Protein AF-0000000078669718 (afdb_homodimer)

Sequence (348 aa):
MSEVEKALQTFHSLKVKQVMPPLASMPIVTKDSPVVDVLKLLRTRHHVWVVNNRDDMKLEGVIRYINIVDVLLPPELQKARLGNISHLFKSILGGADRAEHVMERNVLTINEDASVLEALTKMKRYKVPLLAIIDENGKLVGEISLRILVNEFMRLMRIGGAQWSQSGSSSQSEMSEVEKALQTFHSLKVKQVMPPLASMPIVTKDSPVVDVLKLLRTRHHVWVVNNRDDMKLEGVIRYINIVDVLLPPELQKARLGNISHLFKSILGGADRAEHVMERNVLTINEDASVLEALTKMKRYKVPLLAIIDENGKLVGEISLRILVNEFMRLMRIGGAQWSQSGSSSQSE

InterPro domains:
  IPR000644 CBS domain [PF00571] (25-72)
  IPR000644 CBS domain [PF00571] (100-152)
  IPR000644 CBS domain [PS51371] (103-159)
  IPR000644 CBS domain [SM00116] (25-73)
  IPR000644 CBS domain [SM00116] (106-154)
  IPR046342 CBS domain superfamily [G3DSA:3.10.580.10] (3-152)
  IPR046342 CBS domain superfamily [SSF54631] (8-154)
  IPR051257 Diverse Function CBS-Domain-Containing Protein [PTHR43080] (6-153)

Secondary structure (DSSP, 8-state):
--HHHHHHHHHHH-BGGGTSPPGGGS-EEETTSBHHHHHHHHTT-SEEEEES-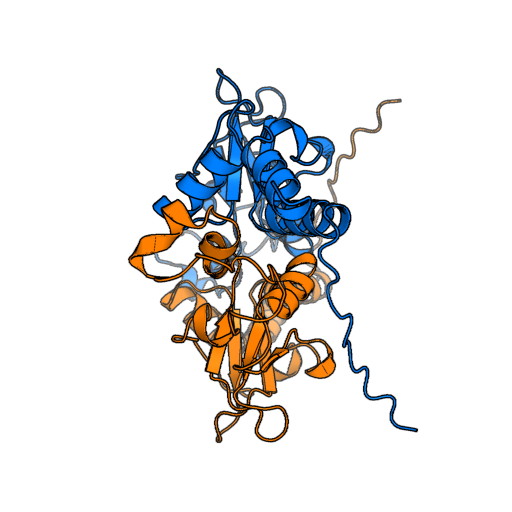TTT-BEEEEEEGGGGHHHHS-GGGGTTTSS---TTS-STTTT--BGGGT-B----EEETT-BHHHHHHHHHHHT-SEEEEE-TTSBEEEEEEHHHHHHHHHHHHHHTT-------------/--HHHHHHHHHHH-BGGGTSPPGGGS-EEETTSBHHHHHHHHTT-SEEEEES-TTT-BEEEEEEGGGGHHHHS-GGGGTTTS---TTTS-STTSS--BHHHH-B----EEETT-BHHHHHHHHHHHT-SEEEEE-TTSBEEEEEEHHHHHHHHHHHHHHTT-------------

Structure (mmCIF, N/CA/C/O backbone):
data_AF-0000000078669718-model_v1
#
loop_
_entity.id
_entity.type
_entity.pdbx_description
1 polymer 'CBS domain-containing protein'
#
loop_
_atom_site.group_PDB
_atom_site.id
_atom_site.type_symbol
_atom_site.label_atom_id
_atom_site.label_alt_id
_atom_site.label_comp_id
_atom_site.label_asym_id
_atom_site.label_entity_id
_atom_site.label_seq_id
_atom_site.pdbx_PDB_ins_code
_atom_site.Cartn_x
_atom_site.Cartn_y
_atom_site.Cartn_z
_atom_site.occupancy
_atom_site.B_iso_or_equiv
_atom_site.auth_seq_id
_atom_site.auth_comp_id
_atom_site.auth_asym_id
_atom_site.auth_atom_id
_atom_site.pdbx_PDB_model_num
ATOM 1 N N . MET A 1 1 ? -7.402 32.75 14.578 1 66.5 1 MET A N 1
ATOM 2 C CA . MET A 1 1 ? -7.055 31.484 13.953 1 66.5 1 MET A CA 1
ATOM 3 C C . MET A 1 1 ? -6.582 31.688 12.516 1 66.5 1 MET A C 1
ATOM 5 O O . MET A 1 1 ? -7.242 32.375 11.742 1 66.5 1 MET A O 1
ATOM 9 N N . SER A 1 2 ? -5.383 31.328 12.266 1 77.62 2 SER A N 1
ATOM 10 C CA . SER A 1 2 ? -4.859 31.484 10.914 1 77.62 2 SER A CA 1
ATOM 11 C C . SER A 1 2 ? -5.668 30.656 9.914 1 77.62 2 SER A C 1
ATOM 13 O O . SER A 1 2 ? -6.426 29.766 10.305 1 77.62 2 SER A O 1
ATOM 15 N N . GLU A 1 3 ? -5.738 31.141 8.719 1 80 3 GLU A N 1
ATOM 16 C CA . GLU A 1 3 ? -6.406 30.391 7.656 1 80 3 GLU A CA 1
ATOM 17 C C . GLU A 1 3 ? -5.965 28.922 7.648 1 80 3 GLU A C 1
ATOM 19 O O . GLU A 1 3 ? -6.77 28.031 7.395 1 80 3 GLU A O 1
ATOM 24 N N . VAL A 1 4 ? -4.773 28.734 8 1 79.38 4 VAL A N 1
ATOM 25 C CA . VAL A 1 4 ? -4.227 27.375 8.031 1 79.38 4 VAL A CA 1
ATOM 26 C C . VAL A 1 4 ? -4.832 26.609 9.203 1 79.38 4 VAL A C 1
ATOM 28 O O . VAL A 1 4 ? -5.18 25.422 9.062 1 79.38 4 VAL A O 1
ATOM 31 N N . GLU A 1 5 ? -4.918 27.203 10.266 1 81.44 5 GLU A N 1
ATOM 32 C CA . GLU A 1 5 ? -5.508 26.562 11.43 1 81.44 5 GLU A CA 1
ATOM 33 C C . GLU A 1 5 ? -6.969 26.188 11.18 1 81.44 5 GLU A C 1
ATOM 35 O O . GLU A 1 5 ? -7.426 25.125 11.602 1 81.44 5 GLU A O 1
ATOM 40 N N . LYS A 1 6 ? -7.676 27.078 10.594 1 84.5 6 LYS A N 1
ATOM 41 C CA . LYS A 1 6 ? -9.07 26.812 10.242 1 84.5 6 LYS A CA 1
ATOM 42 C C . LYS A 1 6 ? -9.172 25.625 9.289 1 84.5 6 LYS A C 1
ATOM 44 O O . LYS A 1 6 ? -10.055 24.781 9.445 1 84.5 6 LYS A O 1
ATOM 49 N N . ALA A 1 7 ? -8.273 25.609 8.312 1 87.75 7 ALA A N 1
ATOM 50 C CA . ALA A 1 7 ? -8.25 24.516 7.359 1 87.75 7 ALA A CA 1
ATOM 51 C C . ALA A 1 7 ? -7.973 23.188 8.062 1 87.75 7 ALA A C 1
ATOM 53 O O . ALA A 1 7 ? -8.586 22.156 7.73 1 87.75 7 ALA A O 1
ATOM 54 N N . LEU A 1 8 ? -7.129 23.203 9.008 1 87.31 8 LEU A N 1
ATOM 55 C CA . LEU A 1 8 ? -6.777 22 9.766 1 87.31 8 LEU A CA 1
ATOM 56 C C . LEU A 1 8 ? -7.965 21.516 10.594 1 87.31 8 LEU A C 1
ATOM 58 O O . LEU A 1 8 ? -8.227 20.312 10.656 1 87.31 8 LEU A O 1
ATOM 62 N N . GLN A 1 9 ? -8.609 22.406 11.203 1 89.12 9 GLN A N 1
ATOM 63 C CA . GLN A 1 9 ? -9.781 22.047 11.984 1 89.12 9 GLN A CA 1
ATOM 64 C C . GLN A 1 9 ? -10.883 21.469 11.102 1 89.12 9 GLN A C 1
ATOM 66 O O . GLN A 1 9 ? -11.547 20.5 11.484 1 89.12 9 GLN A O 1
ATOM 71 N N . THR A 1 10 ? -11.086 22.094 9.969 1 93.44 10 THR A N 1
ATOM 72 C CA . THR A 1 10 ? -12.062 21.578 9.016 1 93.44 10 THR A CA 1
ATOM 73 C C . THR A 1 10 ? -11.703 20.172 8.586 1 93.44 10 THR A C 1
ATOM 75 O O . THR A 1 10 ? -12.547 19.266 8.609 1 93.44 10 THR A O 1
ATOM 78 N N . PHE A 1 11 ? -10.43 19.984 8.344 1 94.5 11 PHE A N 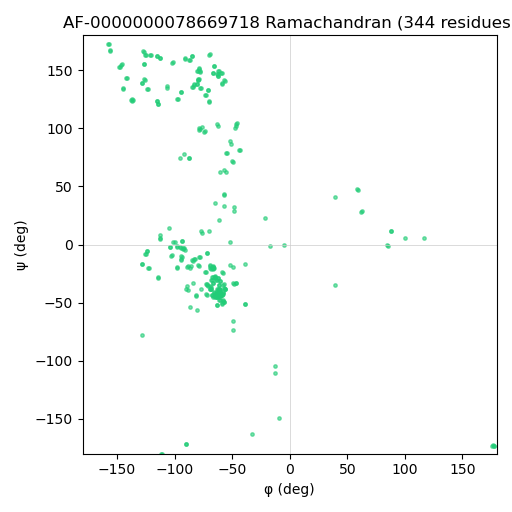1
ATOM 79 C CA . PHE A 1 11 ? -9.945 18.672 7.953 1 94.5 11 PHE A CA 1
ATOM 80 C C . PHE A 1 11 ? -10.281 17.625 9.008 1 94.5 11 PHE A C 1
ATOM 82 O O . PHE A 1 11 ? -10.852 16.578 8.703 1 94.5 11 PHE A O 1
ATOM 89 N N . HIS A 1 12 ? -10.016 17.906 10.195 1 95.81 12 HIS A N 1
ATOM 90 C CA . HIS A 1 12 ? -10.172 16.953 11.289 1 95.81 12 HIS A CA 1
ATOM 91 C C . HIS A 1 12 ? -11.641 16.719 11.617 1 95.81 12 HIS A C 1
ATOM 93 O O . HIS A 1 12 ? -12.016 15.648 12.094 1 95.81 12 HIS A O 1
ATOM 99 N N . SER A 1 13 ? -12.453 17.656 11.289 1 97 13 SER A N 1
ATOM 100 C CA . SER A 1 13 ? -13.859 17.578 11.664 1 97 13 SER A CA 1
ATOM 101 C C . SER A 1 13 ? -14.703 16.969 10.555 1 97 13 SER A C 1
ATOM 103 O O . SER A 1 13 ? -15.859 16.609 10.773 1 97 13 SER A O 1
ATOM 105 N N . LEU A 1 14 ? -14.109 16.859 9.336 1 97.81 14 LEU A N 1
ATOM 106 C CA . LEU A 1 14 ? -14.844 16.25 8.242 1 97.81 14 LEU A CA 1
ATOM 107 C C . LEU A 1 14 ? -15.289 14.836 8.617 1 97.81 14 LEU A C 1
ATOM 109 O O . LEU A 1 14 ? -14.547 14.094 9.258 1 97.81 14 LEU A O 1
ATOM 113 N N . LYS A 1 15 ? -16.484 14.562 8.172 1 98.38 15 LYS A N 1
ATOM 114 C CA . LYS A 1 15 ? -16.906 13.172 8.273 1 98.38 15 LYS A CA 1
ATOM 115 C C . LYS A 1 15 ? -16.312 12.328 7.148 1 98.38 15 LYS A C 1
ATOM 117 O O . LYS A 1 15 ? -16.156 12.812 6.023 1 98.38 15 LYS A O 1
ATOM 122 N N . VAL A 1 16 ? -16.062 11.008 7.449 1 98.12 16 VAL A N 1
ATOM 123 C CA . VAL A 1 16 ? -15.406 10.164 6.461 1 98.12 16 VAL A CA 1
ATOM 124 C C . VAL A 1 16 ? -16.297 10 5.234 1 98.12 16 VAL A C 1
ATOM 126 O O . VAL A 1 16 ? -15.805 9.883 4.109 1 98.12 16 VAL A O 1
ATOM 129 N N . LYS A 1 17 ? -17.625 10.086 5.426 1 97.31 17 LYS A N 1
ATOM 130 C CA . LYS A 1 17 ? -18.531 9.938 4.293 1 97.31 17 LYS A CA 1
ATOM 131 C C . LYS A 1 17 ? -18.391 11.094 3.316 1 97.31 17 LYS A C 1
ATOM 133 O O . LYS A 1 17 ? -18.781 10.992 2.154 1 97.31 17 LYS A O 1
ATOM 138 N N . GLN A 1 18 ? -17.844 12.211 3.76 1 97.5 18 GLN A N 1
ATOM 139 C CA . GLN A 1 18 ? -17.672 13.391 2.92 1 97.5 18 GLN A CA 1
ATOM 140 C C . GLN A 1 18 ? -16.422 13.281 2.062 1 97.5 18 GLN A C 1
ATOM 142 O O . GLN A 1 18 ? -16.25 14.047 1.112 1 97.5 18 GLN A O 1
ATOM 147 N N . VAL A 1 19 ? -15.57 12.312 2.361 1 97.25 19 VAL A N 1
ATOM 148 C CA . VAL A 1 19 ? -14.266 12.273 1.693 1 97.25 19 VAL A CA 1
ATOM 149 C C . VAL A 1 19 ? -14.094 10.93 0.984 1 97.25 19 VAL A C 1
ATOM 151 O O . VAL A 1 19 ? -13.289 10.812 0.056 1 97.25 19 VAL A O 1
ATOM 154 N N . MET A 1 20 ? -14.828 9.938 1.368 1 97.5 20 MET A N 1
ATOM 155 C CA . MET A 1 20 ? -14.656 8.594 0.814 1 97.5 20 MET A CA 1
ATOM 156 C C . MET A 1 20 ? -15.031 8.562 -0.664 1 97.5 20 MET A C 1
ATOM 158 O O . MET A 1 20 ? -15.867 9.352 -1.113 1 97.5 20 MET A O 1
ATOM 162 N N . PRO A 1 21 ? -14.367 7.727 -1.397 1 96.56 21 PRO A N 1
ATOM 163 C CA . PRO A 1 21 ? -14.734 7.578 -2.809 1 96.56 21 PRO A CA 1
ATOM 164 C C . PRO A 1 21 ? -16.078 6.883 -3 1 96.56 21 PRO A C 1
ATOM 166 O O . PRO A 1 21 ? -16.609 6.289 -2.061 1 96.56 21 PRO A O 1
ATOM 169 N N . PRO A 1 22 ? -16.594 7.062 -4.242 1 96.06 22 PRO A N 1
ATOM 170 C CA . PRO A 1 22 ? -17.828 6.348 -4.52 1 96.06 22 PRO A CA 1
ATOM 171 C C . PRO A 1 22 ? -17.672 4.832 -4.441 1 96.06 22 PRO A C 1
ATOM 173 O O . PRO A 1 22 ? -16.625 4.297 -4.816 1 96.06 22 PRO A O 1
ATOM 176 N N . LEU A 1 23 ? -18.703 4.199 -3.977 1 95.62 23 LEU A N 1
ATOM 177 C CA . LEU A 1 23 ? -18.703 2.752 -3.797 1 95.62 23 LEU A CA 1
ATOM 178 C C . LEU A 1 23 ? -18.406 2.041 -5.113 1 95.62 23 LEU A C 1
ATOM 180 O O . LEU A 1 23 ? -17.719 1.022 -5.133 1 95.62 23 LEU A O 1
ATOM 184 N N . ALA A 1 24 ? -18.859 2.592 -6.188 1 94.75 24 ALA A N 1
ATOM 185 C CA . ALA A 1 24 ? -18.734 1.97 -7.504 1 94.75 24 ALA A CA 1
ATOM 186 C C . ALA A 1 24 ? -17.281 1.892 -7.945 1 94.75 24 ALA A C 1
ATOM 188 O O . ALA A 1 24 ? -16.922 1.077 -8.805 1 94.75 24 ALA A O 1
ATOM 189 N N . SER A 1 25 ? -16.469 2.678 -7.387 1 96.44 25 SER A N 1
ATOM 190 C CA . SER A 1 25 ? -15.07 2.709 -7.785 1 96.44 25 SER A CA 1
ATOM 191 C C . SER A 1 25 ? -14.219 1.812 -6.891 1 96.44 25 SER A C 1
ATOM 193 O O . SER A 1 25 ? -13.023 1.638 -7.137 1 96.44 25 SER A O 1
ATOM 195 N N . MET A 1 26 ? -14.797 1.222 -5.914 1 97.75 26 MET A N 1
ATOM 196 C CA . MET A 1 26 ? -14.062 0.404 -4.957 1 97.75 26 MET A CA 1
ATOM 197 C C . MET A 1 26 ? -13.758 -0.972 -5.539 1 97.75 26 MET A C 1
ATOM 199 O O . MET A 1 26 ? -14.57 -1.538 -6.266 1 97.75 26 MET A O 1
ATOM 203 N N . PRO A 1 27 ? -12.562 -1.513 -5.238 1 98.31 27 PRO A N 1
ATOM 204 C CA . PRO A 1 27 ? -12.242 -2.881 -5.652 1 98.31 27 PRO A CA 1
ATOM 205 C C . PRO A 1 27 ? -12.875 -3.934 -4.746 1 98.31 27 PRO A C 1
ATOM 207 O O . PRO A 1 27 ? -12.328 -4.254 -3.691 1 98.31 27 PRO A O 1
ATOM 210 N N . ILE A 1 28 ? -13.992 -4.465 -5.211 1 98.56 28 ILE A N 1
ATOM 211 C CA . ILE A 1 28 ? -14.758 -5.395 -4.391 1 98.56 28 ILE A CA 1
ATOM 212 C C . ILE A 1 28 ? -14.93 -6.719 -5.137 1 98.56 28 ILE A C 1
A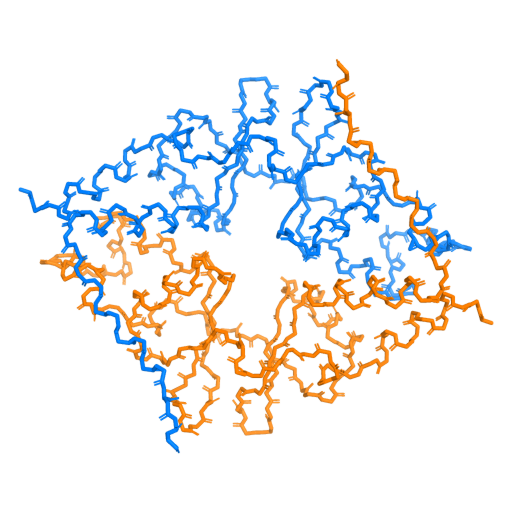TOM 214 O O . ILE A 1 28 ? -15.227 -6.727 -6.336 1 98.56 28 ILE A O 1
ATOM 218 N N . VAL A 1 29 ? -14.695 -7.812 -4.422 1 98.12 29 VAL A N 1
ATOM 219 C CA . VAL A 1 29 ? -15.047 -9.141 -4.906 1 98.12 29 VAL A CA 1
ATOM 220 C C . VAL A 1 29 ? -15.891 -9.867 -3.859 1 98.12 29 VAL A C 1
ATOM 222 O O . VAL A 1 29 ? -16.016 -9.406 -2.723 1 98.12 29 VAL A O 1
ATOM 225 N N . THR A 1 30 ? -16.484 -10.938 -4.32 1 98.38 30 THR A N 1
ATOM 226 C CA . THR A 1 30 ? -17.203 -11.797 -3.375 1 98.38 30 THR A CA 1
ATOM 227 C C . THR A 1 30 ? -16.281 -12.875 -2.828 1 98.38 30 THR A C 1
ATOM 229 O O . THR A 1 30 ? -15.219 -13.148 -3.406 1 98.38 30 THR A O 1
ATOM 232 N N . LYS A 1 31 ? -16.641 -13.445 -1.707 1 97.06 31 LYS A N 1
ATOM 233 C CA . LYS A 1 31 ? -15.797 -14.422 -1.038 1 97.06 31 LYS A CA 1
ATOM 234 C C . LYS A 1 31 ? -15.508 -15.617 -1.946 1 97.06 31 LYS A C 1
ATOM 236 O O . LYS A 1 31 ? -14.461 -16.25 -1.834 1 97.06 31 LYS A O 1
ATOM 241 N N . ASP A 1 32 ? -16.375 -15.859 -2.912 1 94.81 32 ASP A N 1
ATOM 242 C CA . ASP A 1 32 ? -16.219 -17.031 -3.77 1 94.81 32 ASP A CA 1
ATOM 243 C C . ASP A 1 32 ? -15.547 -16.672 -5.09 1 94.81 32 ASP A C 1
ATOM 245 O O . ASP A 1 32 ? -15.32 -17.531 -5.938 1 94.81 32 ASP A O 1
ATOM 249 N N . SER A 1 33 ? -15.234 -15.375 -5.254 1 93.75 33 SER A N 1
ATOM 250 C CA . SER A 1 33 ? -14.547 -14.961 -6.469 1 93.75 33 SER A CA 1
ATOM 251 C C . SER A 1 33 ? -13.211 -15.688 -6.617 1 93.75 33 SER A C 1
ATOM 253 O O . SER A 1 33 ? -12.5 -15.891 -5.633 1 93.75 33 SER A O 1
ATOM 255 N N . PRO A 1 34 ? -12.906 -16.109 -7.801 1 90.5 34 PRO A N 1
ATOM 256 C CA . PRO A 1 34 ? -11.586 -16.703 -8.031 1 90.5 34 PRO A CA 1
ATOM 257 C C . PRO A 1 34 ? -10.445 -15.75 -7.707 1 90.5 34 PRO A C 1
ATOM 259 O O . PRO A 1 34 ? -10.555 -14.547 -7.941 1 90.5 34 PRO A O 1
ATOM 262 N N . VAL A 1 35 ? -9.352 -16.312 -7.25 1 90.88 35 VAL A N 1
ATOM 263 C CA . VAL A 1 35 ? -8.18 -15.523 -6.855 1 90.88 35 VAL A CA 1
ATOM 264 C C . VAL A 1 35 ? -7.641 -14.766 -8.062 1 90.88 35 VAL A C 1
ATOM 266 O O . VAL A 1 35 ? -7.121 -13.656 -7.922 1 90.88 35 VAL A O 1
ATOM 269 N N . VAL A 1 36 ? -7.816 -15.266 -9.203 1 88.81 36 VAL A N 1
ATOM 270 C CA . VAL A 1 36 ? -7.34 -14.594 -10.406 1 88.81 36 VAL A CA 1
ATOM 271 C C . VAL A 1 36 ? -8.016 -13.234 -10.547 1 88.81 36 VAL A C 1
ATOM 273 O O . VAL A 1 36 ? -7.402 -12.273 -11.023 1 88.81 36 VAL A O 1
ATOM 276 N N . ASP A 1 37 ? -9.266 -13.125 -10.156 1 91.62 37 ASP A N 1
ATOM 277 C CA . ASP A 1 37 ? -9.977 -11.852 -10.211 1 91.62 37 ASP A CA 1
ATOM 278 C C . ASP A 1 37 ? -9.375 -10.852 -9.227 1 91.62 37 ASP A C 1
ATOM 280 O O . ASP A 1 37 ? -9.336 -9.648 -9.5 1 91.62 37 ASP A O 1
ATOM 284 N N . VAL A 1 38 ? -8.898 -11.414 -8.125 1 94.12 38 VAL A N 1
ATOM 285 C CA . VAL A 1 38 ? -8.211 -10.586 -7.145 1 94.12 38 VAL A CA 1
ATOM 286 C C . VAL A 1 38 ? -6.902 -10.055 -7.738 1 94.12 38 VAL A C 1
ATOM 288 O O . VAL A 1 38 ? -6.605 -8.859 -7.637 1 94.12 38 VAL A O 1
ATOM 291 N N . LEU A 1 39 ? -6.168 -10.898 -8.383 1 93 39 LEU A N 1
ATOM 292 C CA . LEU A 1 39 ? -4.898 -10.516 -8.984 1 93 39 LEU A CA 1
ATOM 293 C C . LEU A 1 39 ? -5.102 -9.438 -10.047 1 93 39 LEU A C 1
ATOM 295 O O . LEU A 1 39 ? -4.312 -8.5 -10.141 1 93 39 LEU A O 1
ATOM 299 N N . LYS A 1 40 ? -6.172 -9.57 -10.828 1 92.88 40 LYS A N 1
ATOM 300 C CA . LYS A 1 40 ? -6.473 -8.578 -11.859 1 92.88 40 LYS A CA 1
ATOM 301 C C . LYS A 1 40 ? -6.684 -7.195 -11.242 1 92.88 40 LYS A C 1
ATOM 303 O O . LYS A 1 40 ? -6.191 -6.195 -11.773 1 92.88 40 LYS A O 1
ATOM 308 N N . LEU A 1 41 ? -7.367 -7.199 -10.188 1 96.31 41 LEU A N 1
ATOM 309 C CA . LEU A 1 41 ? -7.625 -5.93 -9.516 1 96.31 41 LEU A CA 1
ATOM 310 C C . LEU A 1 41 ? -6.348 -5.371 -8.906 1 96.31 41 LEU A C 1
ATOM 312 O O . LEU A 1 41 ? -6.102 -4.164 -8.961 1 96.31 41 LEU A O 1
ATOM 316 N N . LEU A 1 42 ? -5.527 -6.25 -8.367 1 96.12 42 LEU A N 1
ATOM 317 C CA . LEU A 1 42 ? -4.324 -5.824 -7.656 1 96.12 42 LEU A CA 1
ATOM 318 C C . LEU A 1 42 ? -3.275 -5.301 -8.625 1 96.12 42 LEU A C 1
ATOM 320 O O . LEU A 1 42 ? -2.281 -4.699 -8.211 1 96.12 42 LEU A O 1
ATOM 324 N N . ARG A 1 43 ? -3.5 -5.434 -9.898 1 93.75 43 ARG A N 1
ATOM 325 C CA . ARG A 1 43 ? -2.602 -4.844 -10.883 1 93.75 43 ARG A CA 1
ATOM 326 C C . ARG A 1 43 ? -2.664 -3.32 -10.836 1 93.75 43 ARG A C 1
ATOM 328 O O . ARG A 1 43 ? -1.688 -2.643 -11.164 1 93.75 43 ARG A O 1
ATOM 335 N N . THR A 1 44 ? -3.844 -2.873 -10.406 1 93.31 44 THR A N 1
ATOM 336 C CA . THR A 1 44 ? -4.043 -1.429 -10.461 1 93.31 44 THR A CA 1
ATOM 337 C C . THR A 1 44 ? -4.508 -0.891 -9.109 1 93.31 44 THR A C 1
ATOM 339 O O . THR A 1 44 ? -4.477 0.318 -8.875 1 93.31 44 THR A O 1
ATOM 342 N N . ARG A 1 45 ? -4.965 -1.777 -8.289 1 95.62 45 ARG A N 1
ATOM 343 C CA . ARG A 1 45 ? -5.426 -1.415 -6.957 1 95.62 45 ARG A CA 1
ATOM 344 C C . ARG A 1 45 ? -4.504 -1.986 -5.883 1 95.62 45 ARG A C 1
ATOM 346 O O . ARG A 1 45 ? -3.803 -2.973 -6.121 1 95.62 45 ARG A O 1
ATOM 353 N N . HIS A 1 46 ? -4.574 -1.408 -4.703 1 94.69 46 HIS A N 1
ATOM 354 C CA . HIS A 1 46 ? -3.604 -1.774 -3.678 1 94.69 46 HIS A CA 1
ATOM 355 C C . HIS A 1 46 ? -4.219 -2.723 -2.652 1 94.69 46 HIS A C 1
ATOM 357 O O . HIS A 1 46 ? -3.529 -3.193 -1.745 1 94.69 46 HIS A O 1
ATOM 363 N N . HIS A 1 47 ? -5.441 -2.865 -2.766 1 97.12 47 HIS A N 1
ATOM 364 C CA . HIS A 1 47 ? -6.195 -3.818 -1.959 1 97.12 47 HIS A CA 1
ATOM 365 C C . HIS A 1 47 ? -7.492 -4.219 -2.65 1 97.12 47 HIS A C 1
ATOM 367 O O . HIS A 1 47 ? -7.875 -3.623 -3.66 1 97.12 47 HIS A O 1
ATOM 373 N N . VAL A 1 48 ? -8.141 -5.285 -2.123 1 98.31 48 VAL A N 1
ATOM 374 C CA . VAL A 1 48 ? -9.445 -5.742 -2.598 1 98.31 48 VAL A CA 1
ATOM 375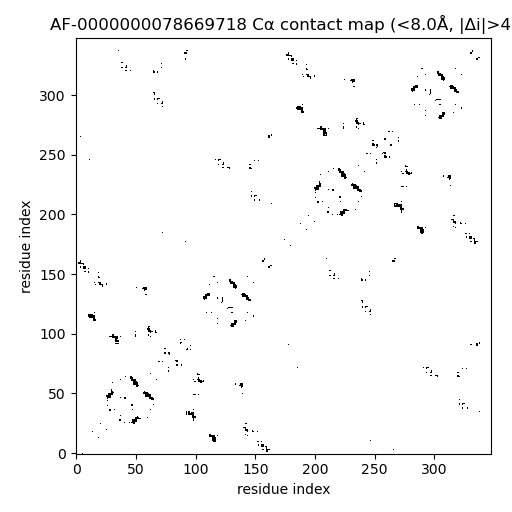 C C . VAL A 1 48 ? -10.328 -6.094 -1.406 1 98.31 48 VAL A C 1
ATOM 377 O O . VAL A 1 48 ? -9.945 -6.891 -0.549 1 98.31 48 VAL A O 1
ATOM 380 N N . TRP A 1 49 ? -11.469 -5.461 -1.406 1 98.69 49 TRP A N 1
ATOM 381 C CA . TRP A 1 49 ? -12.438 -5.801 -0.369 1 98.69 49 TRP A CA 1
ATOM 382 C C . TRP A 1 49 ? -13.188 -7.078 -0.727 1 98.69 49 TRP A C 1
ATOM 384 O O . TRP A 1 49 ? -13.562 -7.285 -1.885 1 98.69 49 TRP A O 1
ATOM 394 N N . VAL A 1 50 ? -13.445 -7.902 0.3 1 98.62 50 VAL A N 1
ATOM 395 C CA . VAL A 1 50 ? -14.188 -9.141 0.096 1 98.62 50 VAL A CA 1
ATOM 396 C C . VAL A 1 50 ? -15.516 -9.086 0.841 1 98.62 50 VAL A C 1
ATOM 398 O O . VAL A 1 50 ? -15.547 -8.852 2.053 1 98.62 50 VAL A O 1
ATOM 401 N N . VAL A 1 51 ? -16.609 -9.281 0.113 1 98.69 51 VAL A N 1
ATOM 402 C CA . VAL A 1 51 ? -17.953 -9.312 0.708 1 98.69 51 VAL A CA 1
ATOM 403 C C . VAL A 1 51 ? -18.562 -10.703 0.537 1 98.69 51 VAL A C 1
ATOM 405 O O . VAL A 1 51 ? -18.062 -11.516 -0.243 1 98.69 51 VAL A O 1
ATOM 408 N N . ASN A 1 52 ? -19.562 -10.961 1.317 1 98.25 52 ASN A N 1
ATOM 409 C CA . ASN A 1 52 ? -20.219 -12.258 1.248 1 98.25 52 ASN A CA 1
ATOM 410 C C . ASN A 1 52 ? -20.875 -12.484 -0.112 1 98.25 52 ASN A C 1
ATOM 412 O O . ASN A 1 52 ? -20.641 -13.516 -0.75 1 98.25 52 ASN A O 1
ATOM 416 N N . ASN A 1 53 ? -21.672 -11.562 -0.56 1 97.88 53 ASN A N 1
ATOM 417 C CA . ASN A 1 53 ? -22.281 -11.539 -1.888 1 97.88 53 ASN A CA 1
ATOM 418 C C . ASN A 1 53 ? -22.688 -10.133 -2.291 1 97.88 53 ASN A C 1
ATOM 420 O O . ASN A 1 53 ? -22.672 -9.211 -1.469 1 97.88 53 ASN A O 1
ATOM 424 N N . ARG A 1 54 ? -23.109 -9.977 -3.553 1 96.44 54 ARG A N 1
ATOM 425 C CA . ARG A 1 54 ? -23.359 -8.641 -4.094 1 96.44 54 ARG A CA 1
ATOM 426 C C . ARG A 1 54 ? -24.719 -8.109 -3.631 1 96.44 54 ARG A C 1
ATOM 428 O O . ARG A 1 54 ? -24.953 -6.898 -3.658 1 96.44 54 ARG A O 1
ATOM 435 N N . ASP A 1 55 ? -25.516 -8.953 -3.189 1 96.81 55 ASP A N 1
ATOM 436 C CA . ASP A 1 55 ? -26.828 -8.531 -2.713 1 96.81 55 ASP A CA 1
ATOM 437 C C . ASP A 1 55 ? -26.75 -7.984 -1.288 1 96.81 55 ASP A C 1
ATOM 439 O O . ASP A 1 55 ? -27.281 -6.91 -0.997 1 96.81 55 ASP A O 1
ATOM 443 N N . ASP A 1 56 ? -26.031 -8.656 -0.421 1 97.5 56 ASP A N 1
ATOM 444 C CA . ASP A 1 56 ? -25.938 -8.305 0.992 1 97.5 56 ASP A CA 1
ATOM 445 C C . ASP A 1 56 ? -24.812 -7.305 1.243 1 97.5 56 ASP A C 1
ATOM 447 O O . ASP A 1 56 ? -24.922 -6.445 2.119 1 97.5 56 ASP A O 1
ATOM 451 N N . MET A 1 57 ? -23.734 -7.508 0.55 1 98.12 57 MET A N 1
ATOM 452 C CA . MET A 1 57 ? -22.562 -6.637 0.618 1 98.12 57 MET A CA 1
ATOM 453 C C . MET A 1 57 ? -21.969 -6.633 2.021 1 98.12 57 MET A C 1
ATOM 455 O O . MET A 1 57 ? -21.344 -5.656 2.432 1 98.12 57 MET A O 1
ATOM 459 N N . LYS A 1 58 ? -22.156 -7.727 2.732 1 98.25 58 LYS A N 1
ATOM 460 C CA . LYS A 1 58 ? -21.547 -7.844 4.059 1 98.25 58 LYS A CA 1
ATOM 461 C C . LYS A 1 58 ? -20.031 -8.008 3.957 1 98.25 58 LYS A C 1
ATOM 463 O O . LYS A 1 58 ? -19.547 -8.859 3.213 1 98.25 58 LYS A O 1
ATOM 468 N N . LEU A 1 59 ? -19.328 -7.23 4.777 1 98.5 59 LEU A N 1
ATOM 469 C CA . LEU A 1 59 ? -17.875 -7.262 4.738 1 98.5 59 LEU A CA 1
ATOM 470 C C . LEU A 1 59 ? -17.344 -8.547 5.367 1 98.5 59 LEU A C 1
ATOM 472 O O . LEU A 1 59 ? -17.703 -8.883 6.5 1 98.5 59 LEU A O 1
ATOM 476 N N . GLU A 1 60 ? -16.438 -9.242 4.594 1 98.12 60 GLU A N 1
ATOM 477 C CA . GLU A 1 60 ? -15.867 -10.492 5.09 1 98.12 60 GLU A CA 1
ATOM 478 C C . GLU A 1 60 ? -14.367 -10.367 5.324 1 98.12 60 GLU A C 1
ATOM 480 O O . GLU A 1 60 ? -13.805 -11.086 6.148 1 98.12 60 GLU A O 1
ATOM 485 N N . GLY A 1 61 ? -13.758 -9.531 4.578 1 98.19 61 GLY A N 1
ATOM 486 C CA . GLY A 1 61 ? -12.312 -9.414 4.699 1 98.19 61 GLY A CA 1
ATOM 487 C C . GLY A 1 61 ? -11.703 -8.453 3.699 1 98.19 61 GLY A C 1
ATOM 488 O O . GLY A 1 61 ? -12.414 -7.656 3.082 1 98.19 61 GLY A O 1
ATOM 489 N N . VAL A 1 62 ? -10.43 -8.438 3.672 1 98.38 62 VAL A N 1
ATOM 490 C CA . VAL A 1 62 ? -9.664 -7.613 2.738 1 98.38 62 VAL A CA 1
ATOM 491 C C . VAL A 1 62 ? -8.43 -8.383 2.264 1 98.38 62 VAL A C 1
ATOM 493 O O . VAL A 1 62 ? -7.891 -9.211 2.998 1 98.38 62 VAL A O 1
ATOM 496 N N . ILE A 1 63 ? -8.078 -8.219 1.019 1 97 63 ILE A N 1
ATOM 497 C CA . ILE A 1 63 ? -6.887 -8.836 0.448 1 97 63 ILE A CA 1
ATOM 498 C C . ILE A 1 63 ? -5.883 -7.75 0.063 1 97 63 ILE A C 1
ATOM 500 O O . ILE A 1 63 ? -6.207 -6.836 -0.697 1 97 63 ILE A O 1
ATOM 504 N N . ARG A 1 64 ? -4.703 -7.832 0.647 1 95.81 64 ARG A N 1
ATOM 505 C CA . ARG A 1 64 ? -3.574 -6.977 0.293 1 95.81 64 ARG A CA 1
ATOM 506 C C . ARG A 1 64 ? -2.471 -7.781 -0.388 1 95.81 64 ARG A C 1
ATOM 508 O O . ARG A 1 64 ? -2.594 -8.992 -0.555 1 95.81 64 ARG A O 1
ATOM 515 N N . TYR A 1 65 ? -1.418 -7.051 -0.73 1 94.69 65 TYR A N 1
ATOM 516 C CA . TYR A 1 65 ? -0.352 -7.691 -1.494 1 94.69 65 TYR A CA 1
ATOM 517 C C . TYR A 1 65 ? 0.266 -8.844 -0.708 1 94.69 65 TYR A C 1
ATOM 519 O O . TYR A 1 65 ? 0.478 -9.93 -1.252 1 94.69 65 TYR A O 1
ATOM 527 N N . ILE A 1 66 ? 0.405 -8.672 0.512 1 93.81 66 ILE A N 1
ATOM 528 C CA . ILE A 1 66 ? 1.092 -9.68 1.308 1 93.81 66 ILE A CA 1
ATOM 529 C C . ILE A 1 66 ? 0.242 -10.953 1.381 1 93.81 66 ILE A C 1
ATOM 531 O O . ILE A 1 66 ? 0.761 -12.039 1.634 1 93.81 66 ILE A O 1
ATOM 535 N N . ASN A 1 67 ? -0.984 -10.805 1.142 1 93.69 67 ASN A N 1
ATOM 536 C CA . ASN A 1 67 ? -1.874 -11.953 1.246 1 93.69 67 ASN A CA 1
ATOM 537 C C . ASN A 1 67 ? -1.771 -12.859 0.02 1 93.69 67 ASN A C 1
ATOM 539 O O . ASN A 1 67 ? -2.25 -13.992 0.037 1 93.69 67 ASN A O 1
ATOM 543 N N . ILE A 1 68 ? -1.099 -12.352 -0.985 1 92.12 68 ILE A N 1
ATOM 544 C CA . ILE A 1 68 ? -1.113 -13.133 -2.213 1 92.12 68 ILE A CA 1
ATOM 545 C C . ILE A 1 68 ? 0.288 -13.672 -2.5 1 92.12 68 ILE A C 1
ATOM 547 O O . ILE A 1 68 ? 0.527 -14.273 -3.549 1 92.12 68 ILE A O 1
ATOM 551 N N . VAL A 1 69 ? 1.224 -13.469 -1.616 1 93.06 69 VAL A N 1
ATOM 552 C CA . VAL A 1 69 ? 2.596 -13.906 -1.851 1 93.06 69 VAL A CA 1
ATOM 553 C C . VAL A 1 69 ? 2.621 -15.406 -2.135 1 93.06 69 VAL A C 1
ATOM 555 O O . VAL A 1 69 ? 3.32 -15.859 -3.043 1 93.06 69 VAL A O 1
ATOM 558 N N . ASP A 1 70 ? 1.821 -16.156 -1.476 1 89 70 ASP A N 1
ATOM 559 C CA . ASP A 1 70 ? 1.805 -17.609 -1.622 1 89 70 ASP A CA 1
ATOM 560 C C . ASP A 1 70 ? 1.302 -18.016 -3.006 1 89 70 ASP A C 1
ATOM 562 O O . ASP A 1 70 ? 1.701 -19.047 -3.537 1 89 70 ASP A O 1
ATOM 566 N N . VAL A 1 71 ? 0.449 -17.188 -3.535 1 87.19 71 VAL A N 1
ATOM 567 C CA . VAL A 1 71 ? -0.101 -17.453 -4.859 1 87.19 71 VAL A CA 1
ATOM 568 C C . VAL A 1 71 ? 1.011 -17.391 -5.902 1 87.19 71 VAL A C 1
ATOM 570 O O . VAL A 1 71 ? 0.971 -18.094 -6.91 1 87.19 71 VAL A O 1
ATOM 573 N N . LEU A 1 72 ? 2.045 -16.609 -5.633 1 90.44 72 LEU A N 1
ATOM 574 C CA . LEU A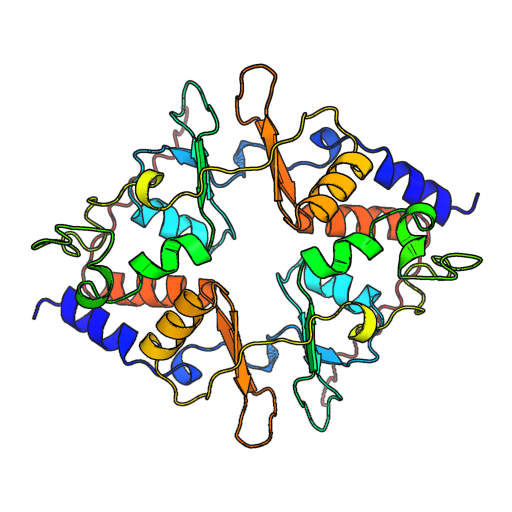 1 72 ? 3.1 -16.359 -6.605 1 90.44 72 LEU A CA 1
ATOM 575 C C . LEU A 1 72 ? 4.262 -17.328 -6.414 1 90.44 72 LEU A C 1
ATOM 577 O O . LEU A 1 72 ? 5.18 -17.375 -7.242 1 90.44 72 LEU A O 1
ATOM 581 N N . LEU A 1 73 ? 4.273 -18.062 -5.328 1 89.94 73 LEU A N 1
ATOM 582 C CA . LEU A 1 73 ? 5.344 -19 -5.012 1 89.94 73 LEU A CA 1
ATOM 583 C C . LEU A 1 73 ? 5.078 -20.359 -5.652 1 89.94 73 LEU A C 1
ATOM 585 O O . LEU A 1 73 ? 3.93 -20.688 -5.965 1 89.94 73 LEU A O 1
ATOM 589 N N . PRO A 1 74 ? 6.148 -21.172 -5.828 1 82.5 74 PRO A N 1
ATOM 590 C CA . PRO A 1 74 ? 5.93 -22.531 -6.348 1 82.5 74 PRO A CA 1
ATOM 591 C C . PRO A 1 74 ? 5.074 -23.391 -5.414 1 82.5 74 PRO A C 1
ATOM 593 O O . PRO A 1 74 ? 5.141 -23.234 -4.195 1 82.5 74 PRO A O 1
ATOM 596 N N . PRO A 1 75 ? 4.316 -24.234 -6.031 1 69.25 75 PRO A N 1
ATOM 597 C CA . PRO A 1 75 ? 3.424 -25.078 -5.238 1 69.25 75 PRO A CA 1
ATOM 598 C C . PRO A 1 75 ? 4.168 -25.891 -4.184 1 69.25 75 PRO A C 1
ATOM 600 O O . PRO A 1 75 ? 3.629 -26.156 -3.104 1 69.25 75 PRO A O 1
ATOM 603 N N . GLU A 1 76 ? 5.273 -26.359 -4.492 1 62.81 76 GLU A N 1
ATOM 604 C CA . GLU A 1 76 ? 6.031 -27.188 -3.551 1 62.81 76 GLU A CA 1
ATOM 605 C C . GLU A 1 76 ? 6.355 -26.406 -2.281 1 62.81 76 GLU A C 1
ATOM 607 O O . GLU A 1 76 ? 6.496 -26.984 -1.204 1 62.81 76 GLU A O 1
ATOM 612 N N . LEU A 1 77 ? 6.52 -25.234 -2.367 1 58.34 77 LEU A N 1
ATOM 613 C CA . LEU A 1 77 ? 6.855 -24.391 -1.233 1 58.34 77 LEU A CA 1
ATOM 614 C C . LEU A 1 77 ? 5.598 -23.828 -0.584 1 58.34 77 LEU A C 1
ATOM 616 O O . LEU A 1 77 ? 5.664 -23.203 0.484 1 58.34 77 LEU A O 1
ATOM 620 N N . GLN A 1 78 ? 4.477 -24.188 -1.261 1 54.97 78 GLN A N 1
ATOM 621 C CA . GLN A 1 78 ? 3.178 -23.719 -0.793 1 54.97 78 GLN A CA 1
ATOM 622 C C . GLN A 1 78 ? 2.604 -24.656 0.267 1 54.97 78 GLN A C 1
ATOM 624 O O . GLN A 1 78 ? 1.554 -24.375 0.848 1 54.97 78 GLN A O 1
ATOM 629 N N . LYS A 1 79 ? 3.102 -26.172 0.416 1 49.75 79 LYS A N 1
ATOM 630 C CA . LYS A 1 79 ? 2.471 -27.266 1.134 1 49.75 79 LYS A CA 1
ATOM 631 C C . LYS A 1 79 ? 1.855 -26.797 2.445 1 49.75 79 LYS A C 1
ATOM 633 O O . LYS A 1 79 ? 1.037 -27.484 3.045 1 49.75 79 LYS A O 1
ATOM 638 N N . ALA A 1 80 ? 2.539 -26.141 3.24 1 42.38 80 ALA A N 1
ATOM 639 C CA . ALA A 1 80 ? 1.938 -26.25 4.566 1 42.38 80 ALA A CA 1
ATOM 640 C C . ALA A 1 80 ? 0.441 -25.953 4.516 1 42.38 80 ALA A C 1
ATOM 642 O O . ALA A 1 80 ? -0.349 -26.609 5.207 1 42.38 80 ALA A O 1
ATOM 643 N N . ARG A 1 81 ? 0.118 -24.922 4.379 1 41.47 81 ARG A N 1
ATOM 644 C CA . ARG A 1 81 ? -1.268 -24.609 4.711 1 41.47 81 ARG A CA 1
ATOM 645 C C . ARG A 1 81 ? -2.217 -25.094 3.615 1 41.47 81 ARG A C 1
ATOM 647 O O . ARG A 1 81 ? -3.434 -25.109 3.809 1 41.47 81 ARG A O 1
ATOM 654 N N . LEU A 1 82 ? -1.783 -24.953 2.396 1 45.34 82 LEU A N 1
ATOM 655 C CA . LEU A 1 82 ? -2.73 -25.312 1.345 1 45.34 82 LEU A CA 1
ATOM 656 C C . LEU A 1 82 ? -2.57 -26.766 0.936 1 45.34 82 LEU A C 1
ATOM 658 O O . LEU A 1 82 ? -1.498 -27.188 0.485 1 45.34 82 LEU A O 1
ATOM 662 N N . GLY A 1 83 ? -3.014 -27.859 1.585 1 40.09 83 GLY A N 1
ATOM 663 C CA . GLY A 1 83 ? -2.98 -29.266 1.214 1 40.09 83 GLY A CA 1
ATOM 664 C C . GLY A 1 83 ? -2.625 -29.484 -0.244 1 40.09 83 GLY A C 1
ATOM 665 O O . GLY A 1 83 ? -1.598 -30.094 -0.552 1 40.09 83 GLY A O 1
ATOM 666 N N . ASN A 1 84 ? -3.795 -29.984 -1.022 1 37.94 84 ASN A N 1
ATOM 667 C CA . ASN A 1 84 ? -3.828 -30.453 -2.404 1 37.94 84 ASN A CA 1
ATOM 668 C C . ASN A 1 84 ? -3.311 -29.391 -3.369 1 37.94 84 ASN A C 1
ATOM 670 O O . ASN A 1 84 ? -4.082 -28.828 -4.145 1 37.94 84 ASN A O 1
ATOM 674 N N . ILE A 1 85 ? -2.551 -28.672 -3.184 1 43.59 85 ILE A N 1
ATOM 675 C CA . ILE A 1 85 ? -2.248 -27.875 -4.359 1 43.59 85 ILE A CA 1
ATOM 676 C C . ILE A 1 85 ? -1.886 -28.781 -5.531 1 43.59 85 ILE A C 1
ATOM 678 O O . ILE A 1 85 ? -0.812 -29.375 -5.547 1 43.59 85 ILE A O 1
ATOM 682 N N . SER A 1 86 ? -2.742 -29.703 -6.109 1 43.38 86 SER A N 1
ATOM 683 C CA . SER A 1 86 ? -3.162 -30.719 -7.07 1 43.38 86 SER A CA 1
ATOM 684 C C . SER A 1 86 ? -2.549 -30.469 -8.445 1 43.38 86 SER A C 1
ATOM 686 O O . SER A 1 86 ? -2.039 -29.375 -8.711 1 43.38 86 SER A O 1
ATOM 688 N N . HIS A 1 87 ? -2.889 -30.969 -9.75 1 46.38 87 HIS A N 1
ATOM 689 C CA . HIS A 1 87 ? -2.922 -31.156 -11.195 1 46.38 87 HIS A CA 1
ATOM 690 C C . HIS A 1 87 ? -3.141 -29.828 -11.922 1 46.38 87 HIS A C 1
ATOM 692 O O . HIS A 1 87 ? -3.104 -29.781 -13.148 1 46.38 87 HIS A O 1
ATOM 698 N N . LEU A 1 88 ? -3.688 -28.641 -11.148 1 39.69 88 LEU A N 1
ATOM 699 C CA . LEU A 1 88 ? -4.109 -27.25 -11.195 1 39.69 88 LEU A CA 1
ATOM 700 C C . LEU A 1 88 ? -2.906 -26.312 -11.141 1 39.69 88 LEU A C 1
ATOM 702 O O . LEU A 1 88 ? -2.871 -25.297 -11.836 1 39.69 88 LEU A O 1
ATOM 706 N N . PHE A 1 89 ? -1.902 -26.109 -10.352 1 45 89 PHE A N 1
ATOM 707 C CA . PHE A 1 89 ? -1.949 -24.656 -10.203 1 45 89 PHE A CA 1
ATOM 708 C C . PHE A 1 89 ? -3.018 -24.062 -11.102 1 45 89 PHE A C 1
ATOM 710 O O . PHE A 1 89 ? -2.701 -23.422 -12.109 1 45 89 PHE A O 1
ATOM 717 N N . LYS A 1 90 ? -3.508 -25.328 -11.727 1 48.88 90 LYS A N 1
ATOM 718 C CA . LYS A 1 90 ? -3.357 -25.891 -13.07 1 48.88 90 LYS A CA 1
ATOM 719 C C . LYS A 1 90 ? -4.477 -25.422 -13.992 1 48.88 90 LYS A C 1
ATOM 721 O O . LYS A 1 90 ? -4.27 -25.25 -15.195 1 48.88 90 LYS A O 1
ATOM 726 N N . SER A 1 91 ? -5.605 -25.203 -13.812 1 45.72 91 SER A N 1
ATOM 727 C CA . SER A 1 91 ? -6.348 -24.234 -14.602 1 45.72 91 SER A CA 1
ATOM 728 C C . SER A 1 91 ? -5.633 -22.891 -14.633 1 45.72 91 SER A C 1
ATOM 730 O O . SER A 1 91 ? -5.453 -22.25 -13.594 1 45.72 91 SER A O 1
ATOM 732 N N . ILE A 1 92 ? -4.574 -22.391 -14.195 1 44.97 92 ILE A N 1
ATOM 733 C CA . ILE A 1 92 ? -3.549 -21.375 -13.953 1 44.97 92 ILE A CA 1
ATOM 734 C C . ILE A 1 92 ? -4.211 -20.031 -13.703 1 44.97 92 ILE A C 1
ATOM 736 O O . ILE A 1 92 ? -3.562 -19.094 -13.219 1 44.97 92 ILE A O 1
ATOM 740 N N . LEU A 1 93 ? -5.117 -19.656 -13.141 1 47.16 93 LEU A N 1
ATOM 741 C CA . LEU A 1 93 ? -5.793 -19.484 -11.859 1 47.16 93 LEU A CA 1
ATOM 742 C C . LEU A 1 93 ? -7.047 -20.344 -11.781 1 47.16 93 LEU A C 1
ATOM 744 O O . LEU A 1 93 ? -7.809 -20.25 -10.82 1 47.16 93 LEU A O 1
ATOM 748 N N . GLY A 1 94 ? -7.281 -21.234 -12.742 1 48.62 94 GLY A N 1
ATOM 749 C CA . GLY A 1 94 ? -8.383 -22.078 -13.172 1 48.62 94 GLY A CA 1
ATOM 750 C C . GLY A 1 94 ? -9.406 -22.328 -12.078 1 48.62 94 GLY A C 1
ATOM 751 O O . GLY A 1 94 ? -10.078 -23.359 -12.078 1 48.62 94 GLY A O 1
ATOM 752 N N . GLY A 1 95 ? -9.414 -21.516 -11.211 1 52 95 GLY A N 1
ATOM 753 C CA . GLY A 1 95 ? -10.562 -21.375 -10.328 1 52 95 GLY A CA 1
ATOM 754 C C . GLY A 1 95 ? -10.359 -22.047 -8.984 1 52 95 GLY A C 1
ATOM 755 O O . GLY A 1 95 ? -11.328 -22.391 -8.305 1 52 95 GLY A O 1
ATOM 756 N N . ALA A 1 96 ? -9.25 -22.609 -8.578 1 55.69 96 ALA A N 1
ATOM 757 C CA . ALA A 1 96 ? -9.414 -23.453 -7.402 1 55.69 96 ALA A CA 1
ATOM 758 C C . ALA A 1 96 ? -9.258 -22.656 -6.117 1 55.69 96 ALA A C 1
ATOM 760 O O . ALA A 1 96 ? -9.859 -22.984 -5.094 1 55.69 96 ALA A O 1
ATOM 761 N N . ASP A 1 97 ? -8.68 -21.453 -6.008 1 77.56 97 ASP A N 1
ATOM 762 C CA . ASP A 1 97 ? -8.664 -20.656 -4.785 1 77.56 97 ASP A CA 1
ATOM 763 C C . ASP A 1 97 ? -9.617 -19.469 -4.891 1 77.56 97 ASP A C 1
ATOM 765 O O . ASP A 1 97 ? -9.898 -18.984 -5.992 1 77.56 97 ASP A O 1
ATOM 769 N N . ARG A 1 98 ? -10.258 -19.438 -3.807 1 89.69 98 ARG A N 1
ATOM 770 C CA . ARG A 1 98 ? -11.227 -18.359 -3.695 1 89.69 98 ARG A CA 1
ATOM 771 C C . ARG A 1 98 ? -10.688 -17.219 -2.85 1 89.69 98 ARG A C 1
ATOM 773 O O . ARG A 1 98 ? -9.727 -17.406 -2.098 1 89.69 98 ARG A O 1
ATOM 780 N N . ALA A 1 99 ? -11.25 -16.062 -3.08 1 94.88 99 ALA A N 1
ATOM 781 C CA . ALA A 1 99 ? -10.859 -14.867 -2.33 1 94.88 99 ALA A CA 1
ATOM 782 C C . ALA A 1 99 ? -10.844 -15.141 -0.83 1 94.88 99 ALA A C 1
ATOM 784 O O . ALA A 1 99 ? -9.945 -14.688 -0.119 1 94.88 99 ALA A O 1
ATOM 785 N N . GLU A 1 100 ? -11.719 -15.977 -0.379 1 95.06 100 GLU A N 1
ATOM 786 C CA . GLU A 1 100 ? -11.836 -16.234 1.053 1 95.06 100 GLU A CA 1
ATOM 787 C C . GLU A 1 100 ? -10.617 -16.984 1.583 1 95.06 100 GLU A C 1
ATOM 789 O O . GLU A 1 100 ? -10.344 -16.969 2.785 1 95.06 100 GLU A O 1
ATOM 794 N N . HIS A 1 101 ? -9.883 -17.578 0.723 1 91.12 101 HIS A N 1
ATOM 795 C CA . HIS A 1 101 ? -8.742 -18.375 1.145 1 91.12 101 HIS A CA 1
ATOM 796 C C . HIS A 1 101 ? -7.504 -17.516 1.343 1 91.12 101 HIS A C 1
ATOM 798 O O . HIS A 1 101 ? -6.539 -17.938 1.98 1 91.12 101 HIS A O 1
ATOM 804 N N . VAL A 1 102 ? -7.543 -16.297 0.867 1 92.44 102 VAL A N 1
ATOM 805 C CA . VAL A 1 102 ? -6.332 -15.484 0.93 1 92.44 102 VAL A CA 1
ATOM 806 C C . VAL A 1 102 ? -6.617 -14.18 1.675 1 92.44 102 VAL A C 1
ATOM 808 O O . VAL A 1 102 ? -5.695 -13.438 2.018 1 92.44 102 VAL A O 1
ATOM 811 N N . MET A 1 103 ? -7.891 -13.977 2.004 1 95.94 103 MET A N 1
ATOM 812 C CA . MET A 1 103 ? -8.25 -12.695 2.615 1 95.94 103 MET A CA 1
ATOM 813 C C . MET A 1 103 ? -7.863 -12.672 4.09 1 95.94 103 MET A C 1
ATOM 815 O O . MET A 1 103 ? -7.777 -13.719 4.73 1 95.94 103 MET A O 1
ATOM 819 N N . GLU A 1 104 ? -7.559 -11.516 4.52 1 96 104 GLU A N 1
ATOM 820 C CA . GLU A 1 104 ? -7.473 -11.266 5.957 1 96 104 GLU A CA 1
ATOM 821 C C . GLU A 1 104 ? -8.844 -10.938 6.543 1 96 104 GLU A C 1
ATOM 823 O O . GLU A 1 104 ? -9.594 -10.133 5.973 1 96 104 GLU A O 1
ATOM 828 N N . ARG A 1 105 ? -9.133 -11.516 7.656 1 93.75 105 ARG A N 1
ATOM 829 C CA . ARG A 1 105 ? -10.477 -11.383 8.211 1 93.75 105 ARG A CA 1
ATOM 830 C C . ARG A 1 105 ? -10.523 -10.297 9.281 1 93.75 105 ARG A C 1
ATOM 832 O O . ARG A 1 105 ? -11.594 -9.805 9.633 1 93.75 105 ARG A O 1
ATOM 839 N N . ASN A 1 106 ? -9.477 -9.914 9.836 1 87.69 106 ASN A N 1
ATOM 840 C CA . ASN A 1 106 ? -9.438 -8.891 10.875 1 87.69 106 ASN A CA 1
ATOM 841 C C . ASN A 1 106 ? -9.32 -7.492 10.266 1 87.69 106 ASN A C 1
ATOM 843 O O . ASN A 1 106 ? -8.289 -6.836 10.406 1 87.69 106 ASN A O 1
ATOM 847 N N . VAL A 1 107 ? -10.469 -7.113 9.734 1 93.44 107 VAL A N 1
ATOM 848 C CA . VAL A 1 107 ? -10.508 -5.812 9.07 1 93.44 107 VAL A CA 1
ATOM 849 C C . VAL A 1 107 ? -10.992 -4.75 10.047 1 93.44 107 VAL A C 1
ATOM 851 O O . VAL A 1 107 ? -11.992 -4.949 10.742 1 93.44 107 VAL A O 1
ATOM 854 N N . LEU A 1 108 ? -10.328 -3.68 10.141 1 96.81 108 LEU A N 1
ATOM 855 C CA . LEU A 1 108 ? -10.789 -2.57 10.969 1 96.81 108 LEU A CA 1
ATOM 856 C C . LEU A 1 108 ? -11.844 -1.753 10.234 1 96.81 108 LEU A C 1
ATOM 858 O O . LEU A 1 108 ? -11.727 -1.515 9.023 1 96.81 108 LEU A O 1
ATOM 862 N N . THR A 1 109 ? -12.828 -1.408 10.984 1 98.38 109 THR A N 1
ATOM 863 C CA . THR A 1 109 ? -13.961 -0.698 10.398 1 98.38 109 THR A CA 1
ATOM 864 C C . THR A 1 109 ? -14.211 0.617 11.133 1 98.38 109 THR A C 1
ATOM 866 O O . THR A 1 109 ? -13.672 0.84 12.219 1 98.38 109 THR A O 1
ATOM 869 N N . ILE A 1 110 ? -14.977 1.484 10.469 1 98.5 110 ILE A N 1
ATOM 870 C CA . ILE A 1 110 ? -15.422 2.746 11.055 1 98.5 110 ILE A CA 1
ATOM 871 C C . ILE A 1 110 ? -16.797 3.115 10.508 1 98.5 110 ILE A C 1
ATOM 873 O O . ILE A 1 110 ? -17.188 2.67 9.422 1 98.5 110 ILE A O 1
ATOM 877 N N . ASN A 1 111 ? -17.484 3.842 11.32 1 97.38 111 ASN A N 1
ATOM 878 C CA . ASN A 1 111 ? -18.797 4.316 10.891 1 97.38 111 ASN A CA 1
ATOM 879 C C . ASN A 1 111 ? -18.688 5.516 9.953 1 97.38 111 ASN A C 1
ATOM 881 O O . ASN A 1 111 ? -17.766 6.332 10.094 1 97.38 111 ASN A O 1
ATOM 885 N N . GLU A 1 112 ? -19.703 5.621 9.078 1 96.62 112 GLU A N 1
ATOM 886 C CA . GLU A 1 112 ? -19.625 6.664 8.055 1 96.62 112 GLU A CA 1
ATOM 887 C C . GLU A 1 112 ? -19.703 8.055 8.68 1 96.62 112 GLU A C 1
ATOM 889 O O . GLU A 1 112 ? -19.281 9.039 8.078 1 96.62 112 GLU A O 1
ATOM 894 N N . ASP A 1 113 ? -20.203 8.141 9.891 1 97.38 113 ASP A N 1
ATOM 895 C CA . ASP A 1 113 ? -20.391 9.438 10.539 1 97.38 113 ASP A CA 1
ATOM 896 C C . ASP A 1 113 ? -19.172 9.812 11.383 1 97.38 113 ASP A C 1
ATOM 898 O O . ASP A 1 113 ? -19.109 10.906 11.938 1 97.38 113 ASP A O 1
ATOM 902 N N . ALA A 1 114 ? -18.25 8.922 11.422 1 98.12 114 ALA A N 1
ATOM 903 C CA . ALA A 1 114 ? -17.016 9.227 12.164 1 98.12 114 ALA A CA 1
ATOM 904 C C . ALA A 1 114 ? -16.25 10.359 11.5 1 98.12 114 ALA A C 1
ATOM 906 O O . ALA A 1 114 ? -16.359 10.578 10.289 1 98.12 114 ALA A O 1
ATOM 907 N N . SER A 1 115 ? -15.484 11.062 12.281 1 98.62 115 SER A N 1
ATOM 908 C CA . SER A 1 115 ? -14.672 12.156 11.773 1 98.62 115 SER A CA 1
ATOM 909 C C . SER A 1 115 ? -13.344 11.648 11.219 1 98.62 115 SER A C 1
ATOM 911 O O . SER A 1 115 ? -12.93 10.523 11.516 1 98.62 115 SER A O 1
ATOM 913 N N . VAL A 1 116 ? -12.742 12.492 10.438 1 98.44 116 VAL A N 1
ATOM 914 C CA . VAL A 1 116 ? -11.391 12.219 9.953 1 98.44 116 VAL A CA 1
ATOM 915 C C . VAL A 1 116 ? -10.445 12.031 11.141 1 98.44 116 VAL A C 1
ATOM 917 O O . VAL A 1 116 ? -9.594 11.141 11.125 1 98.44 116 VAL A O 1
ATOM 920 N N . LEU A 1 117 ? -10.602 12.852 12.109 1 97.81 117 LEU A N 1
ATOM 921 C CA . LEU A 1 117 ? -9.773 12.727 13.297 1 97.81 117 LEU A CA 1
ATOM 922 C C . LEU A 1 117 ? -9.93 11.352 13.93 1 97.81 117 LEU A C 1
ATOM 924 O O . LEU A 1 117 ? -8.938 10.719 14.305 1 97.81 117 LEU A O 1
ATOM 928 N N . GLU A 1 118 ? -11.125 10.859 14.016 1 98.25 118 GLU A N 1
ATOM 929 C CA . GLU A 1 118 ? -11.367 9.531 14.562 1 98.25 118 GLU A CA 1
ATOM 930 C C . GLU A 1 118 ? -10.719 8.453 13.695 1 98.25 118 GLU A C 1
ATOM 932 O O . GLU A 1 118 ? -10.156 7.488 14.211 1 98.25 118 GLU A O 1
ATOM 937 N N . ALA A 1 119 ? -10.852 8.617 12.43 1 98.5 119 ALA A N 1
ATOM 938 C CA . ALA A 1 119 ? -10.234 7.672 11.5 1 98.5 119 ALA A CA 1
ATOM 939 C C . ALA A 1 119 ? -8.719 7.645 11.672 1 98.5 119 ALA A C 1
ATOM 941 O O . ALA A 1 119 ? -8.125 6.574 11.805 1 98.5 119 ALA A O 1
ATOM 942 N N . LEU A 1 120 ? -8.109 8.828 11.766 1 97.5 120 LEU A N 1
ATOM 943 C CA . LEU A 1 120 ? -6.664 8.945 11.93 1 97.5 120 LEU A CA 1
ATOM 944 C C . LEU A 1 120 ? -6.219 8.32 13.25 1 97.5 120 LEU A C 1
ATOM 946 O O . LEU A 1 120 ? -5.199 7.629 13.297 1 97.5 120 LEU A O 1
ATOM 950 N N . THR A 1 121 ? -6.941 8.562 14.234 1 97.25 121 THR A N 1
ATOM 951 C CA . THR A 1 121 ? -6.617 8.031 15.555 1 97.25 121 THR A CA 1
ATOM 952 C C . THR A 1 121 ? -6.664 6.508 15.555 1 97.25 121 THR A C 1
ATOM 954 O O . THR A 1 121 ? -5.773 5.855 16.094 1 97.25 121 THR A O 1
ATOM 957 N N . LYS A 1 122 ? -7.652 6.02 14.945 1 97.75 122 LYS A N 1
ATOM 958 C CA . LYS A 1 122 ? -7.781 4.566 14.836 1 97.75 122 LYS A CA 1
ATOM 959 C C . LYS A 1 122 ? -6.648 3.975 14 1 97.75 122 LYS A C 1
ATOM 961 O O . LYS A 1 122 ? -6.07 2.951 14.367 1 97.75 122 LYS A O 1
ATOM 966 N N . MET A 1 123 ? -6.348 4.602 12.945 1 97.38 123 MET A N 1
ATOM 967 C CA . MET A 1 123 ? -5.262 4.152 12.078 1 97.38 123 MET A CA 1
ATOM 968 C C . MET A 1 123 ? -3.932 4.16 12.828 1 97.38 123 MET A C 1
ATOM 970 O O . MET A 1 123 ? -3.129 3.234 12.68 1 97.38 123 MET A O 1
ATOM 974 N N . LYS A 1 124 ? -3.707 5.141 13.547 1 94.75 124 LYS A N 1
ATOM 975 C CA . LYS A 1 124 ? -2.488 5.23 14.344 1 94.75 124 LYS A CA 1
ATOM 976 C C . LYS A 1 124 ? -2.445 4.137 15.406 1 94.75 124 LYS A C 1
ATOM 978 O O . LYS A 1 124 ? -1.441 3.434 15.539 1 94.75 124 LYS A O 1
ATOM 983 N N . ARG A 1 125 ? -3.52 3.977 16.047 1 95.81 125 ARG A N 1
ATOM 984 C CA . ARG A 1 125 ? -3.609 3.027 17.156 1 95.81 125 ARG A CA 1
ATOM 985 C C . ARG A 1 125 ? -3.35 1.603 16.672 1 95.81 125 ARG A C 1
ATOM 987 O O . ARG A 1 125 ? -2.613 0.85 17.312 1 95.81 125 ARG A O 1
ATOM 994 N N . TYR A 1 126 ? -3.873 1.275 15.586 1 96 126 TYR A N 1
ATOM 995 C CA . TYR A 1 126 ? -3.809 -0.108 15.133 1 96 126 TYR A CA 1
ATOM 996 C C . TYR A 1 126 ? -2.771 -0.268 14.023 1 96 126 TYR A C 1
ATOM 998 O O . TYR A 1 126 ? -2.58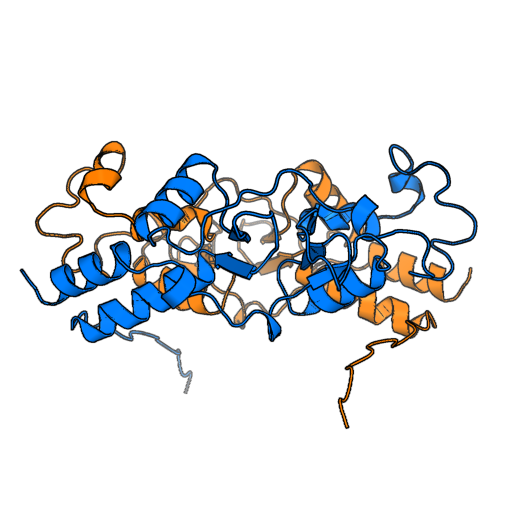2 -1.367 13.5 1 96 126 TYR A O 1
ATOM 1006 N N . LYS A 1 127 ? -2.156 0.808 13.641 1 94.38 127 LYS A N 1
ATOM 1007 C CA . LYS A 1 127 ? -1.077 0.832 12.656 1 94.38 127 LYS A CA 1
ATOM 1008 C C . LYS A 1 127 ? -1.535 0.251 11.32 1 94.38 127 LYS A C 1
ATOM 1010 O O . LYS A 1 127 ? -0.86 -0.605 10.75 1 94.38 127 LYS A O 1
ATOM 1015 N N . VAL A 1 128 ? -2.684 0.723 10.914 1 94.81 128 VAL A N 1
ATOM 1016 C CA . VAL A 1 128 ? -3.209 0.322 9.617 1 94.81 128 VAL A CA 1
ATOM 1017 C C . VAL A 1 128 ? -3.535 1.562 8.789 1 94.81 128 VAL A C 1
ATOM 1019 O O . VAL A 1 128 ? -4.035 2.557 9.312 1 94.81 128 VAL A O 1
ATOM 1022 N N . PRO A 1 129 ? -3.289 1.538 7.488 1 96 129 PRO A N 1
ATOM 1023 C CA . PRO A 1 129 ? -3.502 2.719 6.648 1 96 129 PRO A CA 1
ATOM 1024 C C . PRO A 1 129 ? -4.883 2.74 6 1 96 129 PRO A C 1
ATOM 1026 O O . PRO A 1 129 ? -5.16 3.594 5.152 1 96 129 PRO A O 1
ATOM 1029 N N . LEU A 1 130 ? -5.75 1.797 6.27 1 97 130 LEU A N 1
ATOM 1030 C CA . LEU A 1 130 ? -7.004 1.591 5.559 1 97 130 LEU A CA 1
ATOM 1031 C C . LEU A 1 130 ? -8.094 1.114 6.512 1 97 130 LEU A C 1
ATOM 1033 O O . LEU A 1 130 ? -7.855 0.249 7.355 1 97 130 LEU A O 1
ATOM 1037 N N . LEU A 1 131 ? -9.273 1.748 6.383 1 98.44 131 LEU A N 1
ATOM 1038 C CA . LEU A 1 131 ? -10.453 1.346 7.133 1 98.44 131 LEU A CA 1
ATOM 1039 C C . LEU A 1 131 ? -11.641 1.134 6.199 1 98.44 131 LEU A C 1
ATOM 1041 O O . LEU A 1 131 ? -11.844 1.905 5.258 1 98.44 131 LEU A O 1
ATOM 1045 N N . ALA A 1 132 ? -12.375 0.082 6.492 1 98.69 132 ALA A N 1
ATOM 1046 C CA . ALA A 1 132 ? -13.656 -0.095 5.824 1 98.69 132 ALA A CA 1
ATOM 1047 C C . ALA A 1 132 ? -14.75 0.716 6.516 1 98.69 132 ALA A C 1
ATOM 1049 O O . ALA A 1 132 ? -14.797 0.784 7.746 1 98.69 132 ALA A O 1
ATOM 1050 N N . ILE A 1 133 ? -15.523 1.305 5.711 1 98.75 133 ILE A N 1
ATOM 1051 C CA . ILE A 1 133 ? -16.703 1.971 6.25 1 98.75 133 ILE A CA 1
ATOM 1052 C C . ILE A 1 133 ? -17.922 1.057 6.117 1 98.75 133 ILE A C 1
ATOM 1054 O O . ILE A 1 133 ? -18.25 0.606 5.02 1 98.75 133 ILE A O 1
ATOM 1058 N N . ILE A 1 134 ? -18.578 0.815 7.246 1 98.06 134 ILE A N 1
ATOM 1059 C CA . ILE A 1 134 ? -19.719 -0.089 7.242 1 98.06 134 ILE A CA 1
ATOM 1060 C C . ILE A 1 134 ? -20.922 0.606 7.867 1 98.06 134 ILE A C 1
ATOM 1062 O O . ILE A 1 134 ? -20.781 1.552 8.641 1 98.06 134 ILE A O 1
ATOM 1066 N N . ASP A 1 135 ? -22.078 0.147 7.48 1 96.75 135 ASP A N 1
ATOM 1067 C CA . ASP A 1 135 ? -23.297 0.648 8.117 1 96.75 135 ASP A CA 1
ATOM 1068 C C . ASP A 1 135 ? -23.672 -0.196 9.328 1 96.75 135 ASP A C 1
ATOM 1070 O O . ASP A 1 135 ? -22.875 -1.023 9.789 1 96.75 135 ASP A O 1
ATOM 1074 N N . GLU A 1 136 ? -24.797 0.035 9.867 1 95.5 136 GLU A N 1
ATOM 1075 C CA . GLU A 1 136 ? -25.234 -0.6 11.109 1 95.5 136 GLU A CA 1
ATOM 1076 C C . GLU A 1 136 ? -25.438 -2.102 10.922 1 95.5 136 GLU A C 1
ATOM 1078 O O . GLU A 1 136 ? -25.391 -2.865 11.883 1 95.5 136 GLU A O 1
ATOM 1083 N N . ASN A 1 137 ? -25.578 -2.533 9.672 1 95.38 137 ASN A N 1
ATOM 1084 C CA . ASN A 1 137 ? -25.828 -3.941 9.391 1 95.38 137 ASN A CA 1
ATOM 1085 C C . ASN A 1 137 ? -24.562 -4.66 8.938 1 95.38 137 ASN A C 1
ATOM 1087 O O . ASN A 1 137 ? -24.625 -5.812 8.5 1 95.38 137 ASN A O 1
ATOM 1091 N N . GLY A 1 138 ? -23.5 -3.994 8.914 1 96.06 138 GLY A N 1
ATOM 1092 C CA . GLY A 1 138 ? -22.25 -4.613 8.523 1 96.06 138 GLY A CA 1
ATOM 1093 C C . GLY A 1 138 ? -22 -4.582 7.023 1 96.06 138 GLY A C 1
ATOM 1094 O O . GLY A 1 138 ? -21.094 -5.238 6.52 1 96.06 138 GLY A O 1
ATOM 1095 N N . LYS A 1 139 ? -22.828 -3.793 6.406 1 97.5 139 LYS A N 1
ATOM 1096 C CA . LYS A 1 139 ? -22.672 -3.631 4.965 1 97.5 139 LYS A CA 1
ATOM 1097 C C . LYS A 1 139 ? -21.516 -2.689 4.637 1 97.5 139 LYS A C 1
ATOM 1099 O O . LYS A 1 139 ? -21.375 -1.633 5.254 1 97.5 139 LYS A O 1
ATOM 1104 N N . LEU A 1 140 ? -20.75 -3.156 3.678 1 98.5 140 LEU A N 1
ATOM 1105 C CA . LEU A 1 140 ? -19.688 -2.287 3.184 1 98.5 140 LEU A CA 1
ATOM 1106 C C . LEU A 1 140 ? -20.266 -1.117 2.395 1 98.5 140 LEU A C 1
ATOM 1108 O O . LEU A 1 140 ? -20.938 -1.318 1.377 1 98.5 140 LEU A O 1
ATOM 1112 N N . VAL A 1 141 ? -19.938 0.126 2.836 1 98.06 141 VAL A N 1
ATOM 1113 C CA . VAL A 1 141 ? -20.531 1.269 2.154 1 98.06 141 VAL A CA 1
ATOM 1114 C C . VAL A 1 141 ? -19.438 2.213 1.665 1 98.06 141 VAL A C 1
ATOM 1116 O O . VAL A 1 141 ? -19.719 3.193 0.971 1 98.06 141 VAL A O 1
ATOM 1119 N N . GLY A 1 142 ? -18.203 1.979 2.053 1 98.31 142 GLY A N 1
ATOM 1120 C CA . GLY A 1 142 ? -17.109 2.822 1.612 1 98.31 142 GLY A CA 1
ATOM 1121 C C . GLY A 1 142 ? -15.773 2.422 2.211 1 98.31 142 GLY A C 1
ATOM 1122 O O . GLY A 1 142 ? -15.656 1.362 2.83 1 98.31 142 GLY A O 1
ATOM 1123 N N . GLU A 1 143 ? -14.805 3.207 1.96 1 98.44 143 GLU A N 1
ATOM 1124 C CA . GLU A 1 143 ? -13.469 3.035 2.52 1 98.44 143 GLU A CA 1
ATOM 1125 C C . GLU A 1 143 ? -12.797 4.383 2.768 1 98.44 143 GLU A C 1
ATOM 1127 O O . GLU A 1 143 ? -13.172 5.391 2.162 1 98.44 143 GLU A O 1
ATOM 1132 N N . ILE A 1 144 ? -11.891 4.379 3.695 1 98.31 144 ILE A N 1
ATOM 1133 C CA . ILE A 1 144 ? -11.039 5.539 3.947 1 98.31 144 ILE A CA 1
ATOM 1134 C C . ILE A 1 144 ? -9.602 5.086 4.176 1 98.31 144 ILE A C 1
ATOM 1136 O O . ILE A 1 144 ? -9.352 4.168 4.965 1 98.31 144 ILE A O 1
ATOM 1140 N N . SER A 1 145 ? -8.703 5.629 3.359 1 97.31 145 SER A N 1
ATOM 1141 C CA . SER A 1 145 ? -7.285 5.297 3.451 1 97.31 145 SER A CA 1
ATOM 1142 C C . SER A 1 145 ? -6.445 6.535 3.73 1 97.31 145 SER A C 1
ATOM 1144 O O . SER A 1 145 ? -6.91 7.664 3.547 1 97.31 145 SER A O 1
ATOM 1146 N N . LEU A 1 146 ? -5.262 6.332 4.164 1 97.12 146 LEU A N 1
ATOM 1147 C CA . LEU A 1 146 ? -4.352 7.453 4.355 1 97.12 146 LEU A CA 1
ATOM 1148 C C . LEU A 1 146 ? -4.047 8.141 3.029 1 97.12 146 LEU A C 1
ATOM 1150 O O . LEU A 1 146 ? -3.826 9.352 2.988 1 97.12 146 LEU A O 1
ATOM 1154 N N . ARG A 1 147 ? -4.059 7.398 1.951 1 96.5 147 ARG A N 1
ATOM 1155 C CA . ARG A 1 147 ? -3.906 8.039 0.648 1 96.5 147 ARG A CA 1
ATOM 1156 C C . ARG A 1 147 ? -4.98 9.102 0.428 1 96.5 147 ARG A C 1
ATOM 1158 O O . ARG A 1 147 ? -4.684 10.219 0.016 1 96.5 147 ARG A O 1
ATOM 1165 N N . ILE A 1 148 ? -6.184 8.773 0.652 1 97 148 ILE A N 1
ATOM 1166 C CA . ILE A 1 148 ? -7.312 9.688 0.492 1 97 148 ILE A CA 1
ATOM 1167 C C . ILE A 1 148 ? -7.148 10.883 1.424 1 97 148 ILE A C 1
ATOM 1169 O O . ILE A 1 148 ? -7.359 12.031 1.018 1 97 148 ILE A O 1
ATOM 1173 N N . LEU A 1 149 ? -6.742 10.555 2.639 1 97.62 149 LEU A N 1
ATOM 1174 C CA . LEU A 1 149 ? -6.652 11.602 3.648 1 97.62 149 LEU A CA 1
ATOM 1175 C C . LEU A 1 149 ? -5.48 12.539 3.359 1 97.62 149 LEU A C 1
ATOM 1177 O O . LEU A 1 149 ? -5.559 13.742 3.627 1 97.62 149 LEU A O 1
ATOM 1181 N N . VAL A 1 150 ? -4.375 11.992 2.826 1 95.06 150 VAL A N 1
ATOM 1182 C CA . VAL A 1 150 ? -3.256 12.828 2.402 1 95.06 150 VAL A CA 1
ATOM 1183 C C . VAL A 1 150 ? -3.713 13.789 1.302 1 95.06 150 VAL A C 1
ATOM 1185 O O . VAL A 1 150 ? -3.41 14.984 1.345 1 95.06 150 VAL A O 1
ATOM 1188 N N . ASN A 1 151 ? -4.473 13.289 0.377 1 95.75 151 ASN A N 1
ATOM 1189 C CA . ASN A 1 151 ? -4.98 14.125 -0.706 1 95.75 151 ASN A CA 1
ATOM 1190 C C . ASN A 1 151 ? -5.898 15.219 -0.183 1 95.75 151 ASN A C 1
ATOM 1192 O O . ASN A 1 151 ? -5.781 16.375 -0.581 1 95.75 151 ASN A O 1
ATOM 1196 N N . GLU A 1 152 ? -6.766 14.852 0.674 1 95.81 152 GLU A N 1
ATOM 1197 C CA . GLU A 1 152 ? -7.695 15.82 1.242 1 95.81 152 GLU A CA 1
ATOM 1198 C C . GLU A 1 152 ? -6.961 16.859 2.09 1 95.81 152 GLU A C 1
ATOM 1200 O O . GLU A 1 152 ? -7.285 18.047 2.047 1 95.81 152 GLU A O 1
ATOM 1205 N N . PHE A 1 153 ? -6.035 16.359 2.816 1 93.25 153 PHE A N 1
ATOM 1206 C CA . PHE A 1 153 ? -5.219 17.234 3.643 1 93.25 153 PHE A CA 1
ATOM 1207 C C . PHE A 1 153 ? -4.496 18.266 2.785 1 93.25 153 PHE A C 1
ATOM 1209 O O . PHE A 1 153 ? -4.562 19.469 3.059 1 93.25 153 PHE A O 1
ATOM 1216 N N . MET A 1 154 ? -3.846 17.828 1.786 1 90.5 154 MET A N 1
ATOM 1217 C CA . MET A 1 154 ? -3.096 18.703 0.892 1 90.5 154 MET A CA 1
ATOM 1218 C C . MET A 1 154 ? -4.027 19.672 0.186 1 90.5 154 MET A C 1
ATOM 1220 O O . MET A 1 154 ? -3.676 20.844 -0.002 1 90.5 154 MET A O 1
ATOM 1224 N N . ARG A 1 155 ? -5.145 19.25 -0.184 1 91.12 155 ARG A N 1
ATOM 1225 C CA . ARG A 1 155 ? -6.137 20.109 -0.822 1 91.12 155 ARG A CA 1
ATOM 1226 C C . ARG A 1 155 ? -6.555 21.25 0.108 1 91.12 155 ARG A C 1
ATOM 1228 O O . ARG A 1 155 ? -6.559 22.406 -0.292 1 91.12 155 ARG A O 1
ATOM 1235 N N . LEU A 1 156 ? -6.875 20.984 1.353 1 88.69 156 LEU A N 1
ATOM 1236 C CA . LEU A 1 156 ? -7.379 21.969 2.305 1 88.69 156 LEU A CA 1
ATOM 1237 C C . LEU A 1 156 ? -6.273 22.922 2.748 1 88.69 156 LEU A C 1
ATOM 1239 O O . LEU A 1 156 ? -6.523 24.094 3.006 1 88.69 156 LEU A O 1
ATOM 1243 N N . MET A 1 157 ? -5.035 22.359 2.842 1 83.62 157 MET A N 1
ATOM 1244 C CA . MET A 1 157 ? -3.914 23.219 3.227 1 83.62 157 MET A CA 1
ATOM 1245 C C . MET A 1 157 ? -3.604 24.234 2.135 1 83.62 157 MET A C 1
ATOM 1247 O O . MET A 1 157 ? -3.205 25.359 2.428 1 83.62 157 MET A O 1
ATOM 1251 N N . ARG A 1 158 ? -3.693 23.859 0.923 1 80.25 158 ARG A N 1
ATOM 1252 C CA . ARG A 1 158 ? -3.521 24.797 -0.179 1 80.25 158 ARG A CA 1
ATOM 1253 C C . ARG A 1 158 ? -4.566 25.906 -0.117 1 80.25 158 ARG A C 1
ATOM 1255 O O . ARG A 1 158 ? -4.242 27.078 -0.314 1 80.25 158 ARG A O 1
ATOM 1262 N N . ILE A 1 159 ? -5.684 25.578 0.22 1 69.5 159 ILE A N 1
ATOM 1263 C CA . ILE A 1 159 ? -6.777 26.547 0.337 1 69.5 159 ILE A CA 1
ATOM 1264 C C . ILE A 1 159 ? -6.523 27.469 1.521 1 69.5 159 ILE A C 1
ATOM 1266 O O . ILE A 1 159 ? -6.797 28.672 1.445 1 69.5 159 ILE A O 1
ATOM 1270 N N . GLY A 1 160 ? -5.969 26.891 2.516 1 68.19 160 GLY A N 1
ATOM 1271 C CA . GLY A 1 160 ? -5.688 27.688 3.701 1 68.19 160 GLY A CA 1
ATOM 1272 C C . GLY A 1 160 ? -4.477 28.594 3.545 1 68.19 160 GLY A C 1
ATOM 1273 O O . GLY A 1 160 ? -4.051 29.234 4.504 1 68.19 160 GLY A O 1
ATOM 1274 N N . GLY A 1 161 ? -3.973 28.672 2.248 1 67.75 161 GLY A N 1
ATOM 1275 C CA . GLY A 1 161 ? -2.896 29.609 1.969 1 67.75 161 GLY A CA 1
ATOM 1276 C C . GLY A 1 161 ? -1.521 29.047 2.262 1 67.75 161 GLY A C 1
ATOM 1277 O O . GLY A 1 161 ? -0.529 29.781 2.26 1 67.75 161 GLY A O 1
ATOM 1278 N N . ALA A 1 162 ? -1.542 27.844 2.729 1 61.03 162 ALA A N 1
ATOM 1279 C CA . ALA A 1 162 ? -0.224 27.234 2.877 1 61.03 162 ALA A CA 1
ATOM 1280 C C . ALA A 1 162 ? 0.467 27.094 1.524 1 61.03 162 ALA A C 1
ATOM 1282 O O . ALA A 1 162 ? -0.159 26.688 0.54 1 61.03 162 ALA A O 1
ATOM 1283 N N . GLN A 1 163 ? 1.525 28.062 1.127 1 59 163 GLN A N 1
ATOM 1284 C CA . GLN A 1 163 ? 2.252 28 -0.137 1 59 163 GLN A CA 1
ATOM 1285 C C . GLN A 1 163 ? 3.312 26.906 -0.113 1 59 163 GLN A C 1
ATOM 1287 O O . GLN A 1 163 ? 4.09 26.812 0.84 1 59 163 GLN A O 1
ATOM 1292 N N . TRP A 1 164 ? 3.018 25.766 -0.723 1 57.5 164 TRP A N 1
ATOM 1293 C CA . TRP A 1 164 ? 4.027 24.719 -0.876 1 57.5 164 TRP A CA 1
ATOM 1294 C C . TRP A 1 164 ? 5.031 25.094 -1.961 1 57.5 164 TRP A C 1
ATOM 1296 O O . TRP A 1 164 ? 4.648 25.547 -3.043 1 57.5 164 TRP A O 1
ATOM 1306 N N . SER A 1 165 ? 6.234 25.672 -1.58 1 48.94 165 SER A N 1
ATOM 1307 C CA . SER A 1 165 ? 7.219 25.984 -2.613 1 48.94 165 SER A CA 1
ATOM 1308 C C . SER A 1 165 ? 7.406 24.797 -3.562 1 48.94 165 SER A C 1
ATOM 1310 O O . SER A 1 165 ? 7.516 23.656 -3.125 1 48.94 165 SER A O 1
ATOM 1312 N N . GLN A 1 166 ? 6.809 24.812 -4.723 1 42.91 166 GLN A N 1
ATOM 1313 C CA . GLN A 1 166 ? 7.023 23.875 -5.828 1 42.91 166 GLN A CA 1
ATOM 1314 C C . GLN A 1 166 ? 8.508 23.688 -6.105 1 42.91 166 GLN A C 1
ATOM 1316 O O . GLN A 1 166 ? 9.062 24.328 -7.004 1 42.91 166 GLN A O 1
ATOM 1321 N N . SER A 1 167 ? 9.5 23.719 -5.324 1 38.25 167 SER A N 1
ATOM 1322 C CA . SER A 1 167 ? 10.836 23.453 -5.836 1 38.25 167 SER A CA 1
ATOM 1323 C C . SER A 1 167 ? 10.914 22.094 -6.516 1 38.25 167 SER A C 1
ATOM 1325 O O . SER A 1 167 ? 11.117 21.062 -5.852 1 38.25 167 SER A O 1
ATOM 1327 N N . GLY A 1 168 ? 10.055 21.609 -7.309 1 36.19 168 GLY A N 1
ATOM 1328 C CA . GLY A 1 168 ? 10.305 20.484 -8.188 1 36.19 168 GLY A CA 1
ATOM 1329 C C . GLY A 1 168 ? 11.469 20.703 -9.125 1 36.19 168 GLY A C 1
ATOM 1330 O O . GLY A 1 168 ? 11.344 21.422 -10.125 1 36.19 168 GLY A O 1
ATOM 1331 N N . SER A 1 169 ? 12.75 20.859 -8.711 1 31.38 169 SER A N 1
ATOM 1332 C CA . SER A 1 169 ? 13.891 20.906 -9.625 1 31.38 169 SER A CA 1
ATOM 1333 C C . SER A 1 169 ? 13.859 19.75 -10.609 1 31.38 169 SER A C 1
ATOM 1335 O O . SER A 1 169 ? 14.039 18.594 -10.219 1 31.38 169 SER A O 1
ATOM 1337 N N . SER A 1 170 ? 12.977 19.703 -11.57 1 31.5 170 SER A N 1
ATOM 1338 C CA . SER A 1 170 ? 13.32 19 -12.805 1 31.5 170 SER A CA 1
ATOM 1339 C C . SER A 1 170 ? 14.664 19.469 -13.352 1 31.5 170 SER A C 1
ATOM 1341 O O . SER A 1 170 ? 14.852 20.656 -13.625 1 31.5 170 SER A O 1
ATOM 1343 N N . SER A 1 171 ? 15.828 18.938 -12.969 1 29.22 171 SER A N 1
ATOM 1344 C CA . SER A 1 171 ? 17.062 19.109 -13.734 1 29.22 171 SER A CA 1
ATOM 1345 C C . SER A 1 171 ? 16.812 18.906 -15.227 1 29.22 171 SER A C 1
ATOM 1347 O O . SER A 1 171 ? 16.5 17.812 -15.672 1 29.22 171 SER A O 1
ATOM 1349 N N . GLN A 1 172 ? 16.328 19.875 -15.922 1 22.62 172 GLN A N 1
ATOM 1350 C CA . GLN A 1 172 ? 16.484 20.062 -17.359 1 22.62 172 GLN A CA 1
ATOM 1351 C C . GLN A 1 172 ? 17.953 20.078 -17.75 1 22.62 172 GLN A C 1
ATOM 1353 O O . GLN A 1 172 ? 18.688 21.016 -17.406 1 22.62 172 GLN A O 1
ATOM 1358 N N . SER A 1 173 ? 18.703 19 -17.875 1 23.95 173 SER A N 1
ATOM 1359 C CA . SER A 1 173 ? 19.859 19.094 -18.766 1 23.95 173 SER A CA 1
ATOM 1360 C C . SER A 1 173 ? 19.484 19.734 -20.094 1 23.95 173 SER A C 1
ATOM 1362 O O . SER A 1 173 ? 18.516 19.312 -20.734 1 23.95 173 SER A O 1
ATOM 1364 N N . GLU A 1 174 ? 19.859 21 -20.25 1 19.5 174 GLU A N 1
ATOM 1365 C CA . GLU A 1 174 ? 20.297 21.406 -21.594 1 19.5 174 GLU A CA 1
ATOM 1366 C C . GLU A 1 174 ? 21.266 20.391 -22.188 1 19.5 174 GLU A C 1
ATOM 1368 O O . GLU A 1 174 ? 22.094 19.828 -21.469 1 19.5 174 GLU A O 1
ATOM 1373 N N . MET B 1 1 ? 6.523 -30.5 -19.859 1 66.88 1 MET B N 1
ATOM 1374 C CA . MET B 1 1 ? 6.199 -29.297 -19.094 1 66.88 1 MET B CA 1
ATOM 1375 C C . MET B 1 1 ? 5.203 -28.422 -19.844 1 66.88 1 MET B C 1
ATOM 1377 O O . MET B 1 1 ? 5.395 -28.141 -21.031 1 66.88 1 MET B O 1
ATOM 1381 N N . SER B 1 2 ? 4.082 -28.219 -19.25 1 77.75 2 SER B N 1
ATOM 1382 C CA . SER B 1 2 ? 3.078 -27.391 -19.906 1 77.75 2 SER B CA 1
ATOM 1383 C C . SER B 1 2 ? 3.588 -25.969 -20.109 1 77.75 2 SER B C 1
ATOM 1385 O O . SER B 1 2 ? 4.586 -25.562 -19.516 1 77.75 2 SER B O 1
ATOM 1387 N N . GLU B 1 3 ? 3.129 -25.344 -21.141 1 80.38 3 GLU B N 1
ATOM 1388 C CA . GLU B 1 3 ? 3.479 -23.938 -21.391 1 80.38 3 GLU B CA 1
ATOM 1389 C C . GLU B 1 3 ? 3.336 -23.109 -20.125 1 80.38 3 GLU B C 1
ATOM 1391 O O . GLU B 1 3 ? 4.137 -22.203 -19.875 1 80.38 3 GLU B O 1
ATOM 1396 N N . VAL B 1 4 ? 2.408 -23.469 -19.344 1 79.38 4 VAL B N 1
ATOM 1397 C CA . VAL B 1 4 ? 2.166 -22.734 -18.109 1 79.38 4 VAL B CA 1
ATOM 1398 C C . VAL B 1 4 ? 3.291 -23.031 -17.109 1 79.38 4 VAL B C 1
ATOM 1400 O O . VAL B 1 4 ? 3.768 -22.125 -16.422 1 79.38 4 VAL B O 1
ATOM 1403 N N . GLU B 1 5 ? 3.666 -24.203 -17.016 1 81.44 5 GLU B N 1
ATOM 1404 C CA . GLU B 1 5 ? 4.754 -24.578 -16.125 1 81.44 5 GLU B CA 1
ATOM 1405 C C . GLU B 1 5 ? 6.059 -23.891 -16.516 1 81.44 5 GLU B C 1
ATOM 1407 O O . GLU B 1 5 ? 6.824 -23.453 -15.664 1 81.44 5 GLU B O 1
ATOM 1412 N N . LYS B 1 6 ? 6.32 -23.859 -17.766 1 84.69 6 LYS B N 1
ATOM 1413 C CA . LYS B 1 6 ? 7.504 -23.172 -18.266 1 84.69 6 LYS B CA 1
ATOM 1414 C C . LYS B 1 6 ? 7.461 -21.688 -17.922 1 84.69 6 LYS B C 1
ATOM 1416 O O . LYS B 1 6 ? 8.477 -21.109 -17.516 1 84.69 6 LYS B O 1
ATOM 1421 N N . ALA B 1 7 ? 6.285 -21.125 -18.094 1 87.81 7 ALA B N 1
ATOM 1422 C CA . ALA B 1 7 ? 6.109 -19.703 -17.766 1 87.81 7 ALA B CA 1
ATOM 1423 C C . ALA B 1 7 ? 6.363 -19.453 -16.281 1 87.81 7 ALA B C 1
ATOM 1425 O O . ALA B 1 7 ? 6.98 -18.453 -15.914 1 87.81 7 ALA B O 1
ATOM 1426 N N . LEU B 1 8 ? 5.941 -20.344 -15.477 1 87.38 8 LEU B N 1
ATOM 1427 C CA . LEU B 1 8 ? 6.121 -20.219 -14.031 1 87.38 8 LEU B CA 1
ATOM 1428 C C . LEU B 1 8 ? 7.594 -20.328 -13.656 1 87.38 8 LEU B C 1
ATOM 1430 O O . LEU B 1 8 ? 8.078 -19.578 -12.805 1 87.38 8 LEU B O 1
ATOM 1434 N N . GLN B 1 9 ? 8.258 -21.219 -14.227 1 89.19 9 GLN B N 1
ATOM 1435 C CA . GLN B 1 9 ? 9.68 -21.391 -13.977 1 89.19 9 GLN B CA 1
ATOM 1436 C C . GLN B 1 9 ? 10.461 -20.141 -14.422 1 89.19 9 GLN B C 1
ATOM 1438 O O . GLN B 1 9 ? 11.383 -19.703 -13.727 1 89.19 9 GLN B O 1
ATOM 1443 N N . THR B 1 10 ? 10.109 -19.656 -15.586 1 93.5 10 THR B N 1
ATOM 1444 C CA . THR B 1 10 ? 10.734 -18.438 -16.078 1 93.5 10 THR B CA 1
ATOM 1445 C C . THR B 1 10 ? 10.508 -17.281 -15.102 1 93.5 10 THR B C 1
ATOM 1447 O O . THR B 1 10 ? 11.453 -16.578 -14.727 1 93.5 10 THR B O 1
ATOM 1450 N N . PHE B 1 11 ? 9.289 -17.203 -14.625 1 94.5 11 PHE B N 1
ATOM 1451 C CA . PHE B 1 11 ? 8.938 -16.172 -13.664 1 94.5 11 PHE B CA 1
ATOM 1452 C C . PHE B 1 11 ? 9.82 -16.25 -12.43 1 94.5 11 PHE B C 1
ATOM 1454 O O . PHE B 1 11 ? 10.414 -15.258 -12.016 1 94.5 11 PHE B O 1
ATOM 1461 N N . HIS B 1 12 ? 9.977 -17.375 -11.898 1 95.81 12 HIS B N 1
ATOM 1462 C CA . HIS B 1 12 ? 10.688 -17.562 -10.641 1 95.81 12 HIS B CA 1
ATOM 1463 C C . HIS B 1 12 ? 12.195 -17.406 -10.836 1 95.81 12 HIS B C 1
ATOM 1465 O O . HIS B 1 12 ? 12.906 -17.016 -9.906 1 95.81 12 HIS B O 1
ATOM 1471 N N . SER B 1 13 ? 12.648 -17.609 -12.031 1 97.06 13 SER B N 1
ATOM 1472 C CA . SER B 1 13 ? 14.086 -17.578 -12.281 1 97.06 13 SER B CA 1
ATOM 1473 C C . SER B 1 13 ? 14.555 -16.203 -12.742 1 97.06 13 SER B C 1
ATOM 1475 O O . SER B 1 13 ? 15.75 -15.93 -12.773 1 97.06 13 SER B O 1
ATOM 1477 N N . LEU B 1 14 ? 13.578 -15.336 -13.094 1 97.75 14 LEU B N 1
ATOM 1478 C CA . LEU B 1 14 ? 13.953 -13.977 -13.492 1 97.75 14 LEU B CA 1
ATOM 1479 C C . LEU B 1 14 ? 14.758 -13.289 -12.391 1 97.75 14 LEU B C 1
ATOM 1481 O O . LEU B 1 14 ? 14.453 -13.445 -11.211 1 97.75 14 LEU B O 1
ATOM 1485 N N . LYS B 1 15 ? 15.727 -12.562 -12.867 1 98.38 15 LYS B N 1
ATOM 1486 C CA . LYS B 1 15 ? 16.406 -11.688 -11.914 1 98.38 15 LYS B CA 1
ATOM 1487 C C . LYS B 1 15 ? 15.602 -10.414 -11.672 1 98.38 15 LYS B C 1
ATOM 1489 O O . LYS B 1 15 ? 14.961 -9.891 -12.586 1 98.38 15 LYS B O 1
ATOM 1494 N N . VAL B 1 16 ? 15.727 -9.852 -10.422 1 98.19 16 VAL B N 1
ATOM 1495 C CA . VAL B 1 16 ? 14.906 -8.695 -10.07 1 98.19 16 VAL B CA 1
ATOM 1496 C C . VAL B 1 16 ? 15.297 -7.5 -10.945 1 98.19 16 VAL B C 1
ATOM 1498 O O . VAL B 1 16 ? 14.453 -6.672 -11.289 1 98.19 16 VAL B O 1
ATOM 1501 N N . LYS B 1 17 ? 16.562 -7.457 -11.391 1 97.38 17 LYS B N 1
ATOM 1502 C CA . LYS B 1 17 ? 17 -6.344 -12.227 1 97.38 17 LYS B CA 1
ATOM 1503 C C . LYS B 1 17 ? 16.297 -6.363 -13.578 1 97.38 17 LYS B C 1
ATOM 1505 O O . LYS B 1 17 ? 16.25 -5.348 -14.273 1 97.38 17 LYS B O 1
ATOM 1510 N N . GLN B 1 18 ? 15.75 -7.492 -13.984 1 97.5 18 GLN B N 1
ATOM 1511 C CA . GLN B 1 18 ? 15.078 -7.633 -15.266 1 97.5 18 GLN B CA 1
ATOM 1512 C C . GLN B 1 18 ? 13.633 -7.145 -15.188 1 97.5 18 GLN B C 1
ATOM 1514 O O . GLN B 1 18 ? 12.977 -6.941 -16.203 1 97.5 18 GLN B O 1
ATOM 1519 N N . VAL B 1 19 ? 13.141 -6.934 -13.977 1 97.25 19 VAL B N 1
ATOM 1520 C CA . VAL B 1 19 ? 11.711 -6.645 -13.828 1 97.25 19 VAL B CA 1
ATOM 1521 C C . VAL B 1 19 ? 11.531 -5.297 -13.133 1 97.25 19 VAL B C 1
ATOM 1523 O O . VAL B 1 19 ? 10.477 -4.668 -13.25 1 97.25 19 VAL B O 1
ATOM 1526 N N . MET B 1 20 ? 12.539 -4.824 -12.438 1 97.5 20 MET B N 1
ATOM 1527 C CA . MET B 1 20 ? 12.414 -3.596 -11.664 1 97.5 20 MET B CA 1
ATOM 1528 C C . MET B 1 20 ? 12.211 -2.393 -12.578 1 97.5 20 MET B C 1
ATOM 1530 O O . MET B 1 20 ? 12.664 -2.396 -13.727 1 97.5 20 MET B O 1
ATOM 1534 N N . PRO B 1 21 ? 11.477 -1.423 -12.109 1 96.56 21 PRO B N 1
ATOM 1535 C CA . PRO B 1 21 ? 11.32 -0.2 -12.898 1 96.56 21 PRO B CA 1
ATOM 1536 C C . PRO B 1 21 ? 12.602 0.627 -12.977 1 96.56 21 PRO B C 1
ATOM 1538 O O . PRO B 1 21 ? 13.539 0.387 -12.211 1 96.56 21 PRO B O 1
ATOM 1541 N N . PRO B 1 22 ? 12.57 1.544 -13.969 1 96.12 22 PRO B N 1
ATOM 1542 C CA . PRO B 1 22 ? 13.734 2.432 -14.031 1 96.12 22 PRO B CA 1
ATOM 1543 C C . PRO B 1 22 ? 13.891 3.297 -12.789 1 96.12 22 PRO B C 1
ATOM 1545 O O . PRO B 1 22 ? 12.891 3.727 -12.203 1 96.12 22 PRO B O 1
ATOM 1548 N N . LEU B 1 23 ? 15.117 3.527 -12.43 1 95.62 23 LEU B N 1
ATOM 1549 C CA . LEU B 1 23 ? 15.453 4.305 -11.242 1 95.62 23 LEU B CA 1
ATOM 1550 C C . LEU B 1 23 ? 14.828 5.691 -11.305 1 95.62 23 LEU B C 1
ATOM 1552 O O . LEU B 1 23 ? 14.367 6.223 -10.289 1 95.62 23 LEU B O 1
ATOM 1556 N N . ALA B 1 24 ? 14.719 6.242 -12.469 1 94.69 24 ALA B N 1
ATOM 1557 C CA . ALA B 1 24 ? 14.242 7.609 -12.672 1 94.69 24 ALA B CA 1
ATOM 1558 C C . ALA B 1 24 ? 12.766 7.727 -12.312 1 94.69 24 ALA B C 1
ATOM 1560 O O . ALA B 1 24 ? 12.273 8.82 -12.031 1 94.69 24 ALA B O 1
ATOM 1561 N N . SER B 1 25 ? 12.094 6.652 -12.297 1 96.44 25 SER B N 1
ATOM 1562 C CA . SER B 1 25 ? 10.664 6.68 -12.023 1 96.44 25 SER B CA 1
ATOM 1563 C C . SER B 1 25 ? 10.375 6.414 -10.547 1 96.44 25 SER B C 1
ATOM 1565 O O . SER B 1 25 ? 9.227 6.484 -10.109 1 96.44 25 SER B O 1
ATOM 1567 N N . MET B 1 26 ? 11.375 6.168 -9.789 1 97.75 26 MET B N 1
ATOM 1568 C CA . MET B 1 26 ? 11.203 5.828 -8.383 1 97.75 26 MET B CA 1
ATOM 1569 C C . MET B 1 26 ? 10.961 7.078 -7.543 1 97.75 26 MET B C 1
ATOM 1571 O O . MET B 1 26 ? 11.531 8.133 -7.812 1 97.75 26 MET B O 1
ATOM 1575 N N . PRO B 1 27 ? 10.078 6.969 -6.535 1 98.31 27 PRO B N 1
ATOM 1576 C CA . PRO B 1 27 ? 9.891 8.086 -5.605 1 98.31 27 PRO B CA 1
ATOM 1577 C C . PRO B 1 27 ? 11 8.18 -4.562 1 98.31 27 PRO B C 1
ATOM 1579 O O . PRO B 1 27 ? 10.953 7.477 -3.547 1 98.31 27 PRO B O 1
ATOM 1582 N N . ILE B 1 28 ? 11.938 9.078 -4.82 1 98.56 28 ILE B N 1
ATOM 1583 C CA . ILE B 1 28 ? 13.109 9.188 -3.961 1 98.56 28 ILE B CA 1
ATOM 1584 C C . ILE B 1 28 ? 13.234 10.609 -3.428 1 98.56 28 ILE B C 1
ATOM 1586 O O . ILE B 1 28 ? 13.055 11.578 -4.172 1 98.56 28 ILE B O 1
ATOM 1590 N N . VAL B 1 29 ? 13.477 10.711 -2.133 1 98.12 29 VAL B N 1
ATOM 1591 C CA . VAL B 1 29 ? 13.859 11.977 -1.516 1 98.12 29 VAL B CA 1
ATOM 1592 C C . VAL B 1 29 ? 15.148 11.797 -0.716 1 98.12 29 VAL B C 1
ATOM 1594 O O . VAL B 1 29 ? 15.594 10.664 -0.5 1 98.12 29 VAL B O 1
ATOM 1597 N N . THR B 1 30 ? 15.711 12.93 -0.377 1 98.38 30 THR B N 1
ATOM 1598 C CA . THR B 1 30 ? 16.859 12.883 0.517 1 98.38 30 THR B CA 1
ATOM 1599 C C . THR B 1 30 ? 16.422 12.984 1.975 1 98.38 30 THR B C 1
ATOM 1601 O O . THR B 1 30 ? 15.297 13.398 2.26 1 98.38 30 THR B O 1
ATOM 1604 N N . LYS B 1 31 ? 17.281 12.562 2.871 1 97.06 31 LYS B N 1
ATOM 1605 C CA . LYS B 1 31 ? 16.938 12.523 4.289 1 97.06 31 LYS B CA 1
ATOM 1606 C C . LYS B 1 31 ? 16.547 13.906 4.801 1 97.06 31 LYS B C 1
ATOM 1608 O O . LYS B 1 31 ? 15.75 14.031 5.727 1 97.06 31 LYS B O 1
ATOM 1613 N N . ASP B 1 32 ? 17.016 14.945 4.152 1 94.81 32 ASP B N 1
ATOM 1614 C CA . ASP B 1 32 ? 16.781 16.312 4.629 1 94.81 32 ASP B CA 1
ATOM 1615 C C . ASP B 1 32 ? 15.609 16.953 3.893 1 94.81 32 ASP B C 1
ATOM 1617 O O . ASP B 1 32 ? 15.25 18.094 4.172 1 94.81 32 ASP B O 1
ATOM 1621 N N . SER B 1 33 ? 15.031 16.203 2.926 1 93.81 33 SER B N 1
ATOM 1622 C CA . SER B 1 33 ? 13.883 16.734 2.215 1 93.81 33 SER B CA 1
ATOM 1623 C C . SER B 1 33 ? 12.742 17.062 3.176 1 93.81 33 SER B C 1
ATOM 1625 O O . SER B 1 33 ? 12.492 16.328 4.129 1 93.81 33 SER B O 1
ATOM 1627 N N . PRO B 1 34 ? 12.102 18.156 2.957 1 90.56 34 PRO B N 1
ATOM 1628 C CA . PRO B 1 34 ? 10.922 18.469 3.771 1 90.56 34 PRO B CA 1
ATOM 1629 C C . PRO B 1 34 ? 9.828 17.422 3.656 1 90.56 34 PRO B C 1
ATOM 1631 O O . PRO B 1 34 ? 9.625 16.859 2.58 1 90.56 34 PRO B O 1
ATOM 1634 N N . VAL B 1 35 ? 9.102 17.234 4.73 1 91.06 35 VAL B N 1
ATOM 1635 C CA . VAL B 1 35 ? 8.039 16.234 4.785 1 91.06 35 VAL B CA 1
ATOM 1636 C C . VAL B 1 35 ? 6.961 16.562 3.76 1 91.06 35 VAL B C 1
ATOM 1638 O O . VAL B 1 35 ? 6.332 15.664 3.195 1 91.06 35 VAL B O 1
ATOM 1641 N N . VAL B 1 36 ? 6.801 17.781 3.457 1 88.88 36 VAL B N 1
ATOM 1642 C CA . VAL B 1 36 ? 5.797 18.172 2.477 1 88.88 36 VAL B CA 1
ATOM 1643 C C . VAL B 1 36 ? 6.113 17.547 1.124 1 88.88 36 VAL B C 1
ATOM 1645 O O . VAL B 1 36 ? 5.203 17.188 0.37 1 88.88 36 VAL B O 1
ATOM 1648 N N . ASP B 1 37 ? 7.375 17.406 0.793 1 91.69 37 ASP B N 1
ATOM 1649 C CA . ASP B 1 37 ? 7.77 16.766 -0.459 1 91.69 37 ASP B CA 1
ATOM 1650 C C . ASP B 1 37 ? 7.406 15.289 -0.457 1 91.69 37 ASP B C 1
ATOM 1652 O O . ASP B 1 37 ? 7.051 14.727 -1.497 1 91.69 37 ASP B O 1
ATOM 1656 N N . VAL B 1 38 ? 7.488 14.727 0.735 1 94.25 38 VAL B N 1
ATOM 1657 C CA . VAL B 1 38 ? 7.074 13.336 0.896 1 94.25 38 VAL B CA 1
ATOM 1658 C C . VAL B 1 38 ? 5.57 13.211 0.661 1 94.25 38 VAL B C 1
ATOM 1660 O O . VAL B 1 38 ? 5.121 12.328 -0.072 1 94.25 38 VAL B O 1
ATOM 1663 N N . LEU B 1 39 ? 4.812 14.094 1.212 1 93 39 LEU B N 1
ATOM 1664 C CA . LEU B 1 39 ? 3.363 14.078 1.066 1 93 39 LEU B CA 1
ATOM 1665 C C . LEU B 1 39 ? 2.961 14.234 -0.397 1 93 39 LEU B C 1
ATOM 1667 O O . LEU B 1 39 ? 2.039 13.562 -0.867 1 93 39 LEU B O 1
ATOM 1671 N N . LYS B 1 40 ? 3.666 15.102 -1.114 1 92.94 40 LYS B N 1
ATOM 1672 C CA . LYS B 1 40 ? 3.379 15.305 -2.531 1 92.94 40 LYS B CA 1
ATOM 1673 C C . LYS B 1 40 ? 3.547 14.016 -3.32 1 92.94 40 LYS B C 1
ATOM 1675 O O . LYS B 1 40 ? 2.721 13.695 -4.176 1 92.94 40 LYS B O 1
ATOM 1680 N N . LEU B 1 41 ? 4.566 13.344 -3.004 1 96.44 41 LEU B N 1
ATOM 1681 C CA . LEU B 1 41 ? 4.82 12.086 -3.693 1 96.44 41 LEU B CA 1
ATOM 1682 C C . LEU B 1 41 ? 3.777 11.039 -3.309 1 96.44 41 LEU B C 1
ATOM 1684 O O . LEU B 1 41 ? 3.309 10.281 -4.16 1 96.44 41 LEU B O 1
ATOM 1688 N N . LEU B 1 42 ? 3.391 11.031 -2.039 1 96.25 42 LEU B N 1
ATOM 1689 C CA . LEU B 1 42 ? 2.482 10.008 -1.532 1 96.25 42 LEU B CA 1
ATOM 1690 C C . LEU B 1 42 ? 1.069 10.227 -2.066 1 96.25 42 LEU B C 1
ATOM 1692 O O . LEU B 1 42 ? 0.211 9.352 -1.932 1 96.25 42 LEU B O 1
ATOM 1696 N N . ARG B 1 43 ? 0.828 11.312 -2.734 1 93.81 43 ARG B N 1
ATOM 1697 C CA . ARG B 1 43 ? -0.464 11.523 -3.381 1 93.81 43 ARG B CA 1
ATOM 1698 C C . ARG B 1 43 ? -0.671 10.539 -4.523 1 93.81 43 ARG B C 1
ATOM 1700 O O . ARG B 1 43 ? -1.807 10.188 -4.852 1 93.81 43 ARG B O 1
ATOM 1707 N N . THR B 1 44 ? 0.486 10.141 -5.066 1 93.44 44 THR B N 1
ATOM 1708 C CA . THR B 1 44 ? 0.377 9.312 -6.258 1 93.44 44 THR B CA 1
ATOM 1709 C C . THR B 1 44 ? 1.206 8.039 -6.109 1 93.44 44 THR B C 1
ATOM 1711 O O . THR B 1 44 ? 1.044 7.09 -6.879 1 93.44 44 THR B O 1
ATOM 1714 N N . ARG B 1 45 ? 2.086 8.062 -5.164 1 95.69 45 ARG B N 1
ATOM 1715 C CA . ARG B 1 45 ? 2.934 6.91 -4.887 1 95.69 45 ARG B CA 1
ATOM 1716 C C . ARG B 1 45 ? 2.596 6.297 -3.533 1 95.69 45 ARG B C 1
ATOM 1718 O O . ARG B 1 45 ? 2.053 6.973 -2.656 1 95.69 45 ARG B O 1
ATOM 1725 N N . HIS B 1 46 ? 2.998 5.059 -3.35 1 94.75 46 HIS B N 1
ATOM 1726 C CA . HIS B 1 46 ? 2.564 4.336 -2.158 1 94.75 46 HIS B CA 1
ATOM 1727 C C . HIS B 1 46 ? 3.676 4.273 -1.116 1 94.75 46 HIS B C 1
ATOM 1729 O O . HIS B 1 46 ? 3.469 3.762 -0.013 1 94.75 46 HIS B O 1
ATOM 1735 N N . HIS B 1 47 ? 4.777 4.668 -1.531 1 97.19 47 HIS B N 1
ATOM 1736 C CA . HIS B 1 47 ? 5.938 4.793 -0.657 1 97.19 47 HIS B CA 1
ATOM 1737 C C . HIS B 1 47 ? 6.938 5.805 -1.21 1 97.19 47 HIS B C 1
ATOM 1739 O O . HIS B 1 47 ? 6.801 6.258 -2.348 1 97.19 47 HIS B O 1
ATOM 1745 N N . VAL B 1 48 ? 7.902 6.207 -0.363 1 98.31 48 VAL B N 1
ATOM 1746 C CA . VAL B 1 48 ? 9 7.086 -0.755 1 98.31 48 VAL B CA 1
ATOM 1747 C C . VAL B 1 48 ? 10.312 6.57 -0.178 1 98.31 48 VAL B C 1
ATOM 1749 O O . VAL B 1 48 ? 10.43 6.359 1.032 1 98.31 48 VAL B O 1
ATOM 1752 N N . TRP B 1 49 ? 11.242 6.367 -1.07 1 98.69 49 TRP B N 1
ATOM 1753 C CA . TRP B 1 49 ? 12.57 5.977 -0.612 1 98.69 49 TRP B CA 1
ATOM 1754 C C . TRP B 1 49 ? 13.359 7.188 -0.122 1 98.69 49 TRP B C 1
ATOM 1756 O O . TRP B 1 49 ? 13.297 8.258 -0.729 1 98.69 49 TRP B O 1
ATOM 1766 N N . VAL B 1 50 ? 14.117 6.973 0.951 1 98.62 50 VAL B N 1
ATOM 1767 C CA . VAL B 1 50 ? 14.938 8.047 1.504 1 98.62 50 VAL B CA 1
ATOM 1768 C C . VAL B 1 50 ? 16.422 7.684 1.366 1 98.62 50 VAL B C 1
ATOM 1770 O O . VAL B 1 50 ? 16.859 6.633 1.838 1 98.62 50 VAL B O 1
ATOM 1773 N N . VAL B 1 51 ? 17.172 8.562 0.711 1 98.69 51 VAL B N 1
ATOM 1774 C CA . VAL B 1 51 ? 18.625 8.375 0.562 1 98.69 51 VAL B CA 1
ATOM 1775 C C . VAL B 1 51 ? 19.359 9.492 1.294 1 98.69 51 VAL B C 1
ATOM 1777 O O . VAL B 1 51 ? 18.766 10.5 1.678 1 98.69 51 VAL B O 1
ATOM 1780 N N . ASN B 1 52 ? 20.609 9.242 1.539 1 98.25 52 ASN B N 1
ATOM 1781 C CA . ASN B 1 52 ? 21.422 10.234 2.242 1 98.25 52 ASN B CA 1
ATOM 1782 C C . ASN B 1 52 ? 21.547 11.523 1.438 1 98.25 52 ASN B C 1
ATOM 1784 O O . ASN B 1 52 ? 21.297 12.609 1.955 1 98.25 52 ASN B O 1
ATOM 1788 N N . ASN B 1 53 ? 21.953 11.43 0.193 1 97.88 53 ASN B N 1
ATOM 1789 C CA . ASN B 1 53 ? 22 12.531 -0.762 1 97.88 53 ASN B CA 1
ATOM 1790 C C . ASN B 1 53 ? 21.969 12.023 -2.201 1 97.88 53 ASN B C 1
ATOM 1792 O O . ASN B 1 53 ? 22.094 10.82 -2.445 1 97.88 53 ASN B O 1
ATOM 1796 N N . ARG B 1 54 ? 21.859 12.953 -3.152 1 96.44 54 ARG B N 1
ATOM 1797 C CA . ARG B 1 54 ? 21.641 12.578 -4.543 1 96.44 54 ARG B CA 1
ATOM 1798 C C . ARG B 1 54 ? 22.938 12.125 -5.199 1 96.44 54 ARG B C 1
ATOM 1800 O O . ARG B 1 54 ? 22.922 11.43 -6.219 1 96.44 54 ARG B O 1
ATOM 1807 N N . ASP B 1 55 ? 24 12.469 -4.625 1 96.81 55 ASP B N 1
ATOM 1808 C CA . ASP B 1 55 ? 25.297 12.078 -5.176 1 96.81 55 ASP B CA 1
ATOM 1809 C C . ASP B 1 55 ? 25.656 10.648 -4.789 1 96.81 55 ASP B C 1
ATOM 1811 O O . ASP B 1 55 ? 26.031 9.844 -5.641 1 96.81 55 ASP B O 1
ATOM 1815 N N . ASP B 1 56 ? 25.422 10.281 -3.537 1 97.5 56 ASP B N 1
ATOM 1816 C CA . ASP B 1 56 ? 25.812 8.977 -3.012 1 97.5 56 ASP B CA 1
ATOM 1817 C C . ASP B 1 56 ? 24.688 7.953 -3.203 1 97.5 56 ASP B C 1
ATOM 1819 O O . ASP B 1 56 ? 24.953 6.766 -3.416 1 97.5 56 ASP B O 1
ATOM 1823 N N . MET B 1 57 ? 23.5 8.406 -3.023 1 98.12 57 MET B N 1
ATOM 1824 C CA . MET B 1 57 ? 22.297 7.594 -3.209 1 98.12 57 MET B CA 1
ATOM 1825 C C . MET B 1 57 ? 22.281 6.426 -2.23 1 98.12 57 MET B C 1
ATOM 1827 O O . MET B 1 57 ? 21.688 5.383 -2.516 1 98.12 57 MET B O 1
ATOM 1831 N N . LYS B 1 58 ? 22.906 6.613 -1.086 1 98.25 58 LYS B N 1
ATOM 1832 C CA . LYS B 1 58 ? 22.875 5.574 -0.059 1 98.25 58 LYS B CA 1
ATOM 1833 C C . LYS B 1 58 ? 21.484 5.477 0.573 1 98.25 58 LYS B C 1
ATOM 1835 O O . LYS B 1 58 ? 20.922 6.484 1 1 98.25 58 LYS B O 1
ATOM 1840 N N . LEU B 1 59 ? 21.016 4.246 0.677 1 98.5 59 LEU B N 1
ATOM 1841 C CA . LEU B 1 59 ? 19.672 4.023 1.222 1 98.5 59 LEU B CA 1
ATOM 1842 C C . LEU B 1 59 ? 19.656 4.262 2.729 1 98.5 59 LEU B C 1
ATOM 1844 O O . LEU B 1 59 ? 20.469 3.688 3.461 1 98.5 59 LEU B O 1
ATOM 1848 N N . GLU B 1 60 ? 18.672 5.125 3.186 1 98.12 60 GLU B N 1
ATOM 1849 C CA . GLU B 1 60 ? 18.562 5.441 4.609 1 98.12 60 GLU B CA 1
ATOM 1850 C C . GLU B 1 60 ? 17.266 4.918 5.199 1 98.12 60 GLU B C 1
ATOM 1852 O O . GLU B 1 60 ? 17.172 4.656 6.398 1 98.12 60 GLU B O 1
ATOM 1857 N N . GLY B 1 61 ? 16.281 4.824 4.379 1 98.25 61 GLY B N 1
ATOM 1858 C CA . GLY B 1 61 ? 14.992 4.406 4.898 1 98.25 61 GLY B CA 1
ATOM 1859 C C . GLY B 1 61 ? 13.891 4.441 3.852 1 98.25 61 GLY B C 1
ATOM 1860 O O . GLY B 1 61 ? 14.172 4.527 2.654 1 98.25 61 GLY B O 1
ATOM 1861 N N . VAL B 1 62 ? 12.727 4.219 4.293 1 98.44 62 VAL B N 1
ATOM 1862 C CA . VAL B 1 62 ? 11.531 4.27 3.457 1 98.44 62 VAL B CA 1
ATOM 1863 C C . VAL B 1 62 ? 10.375 4.891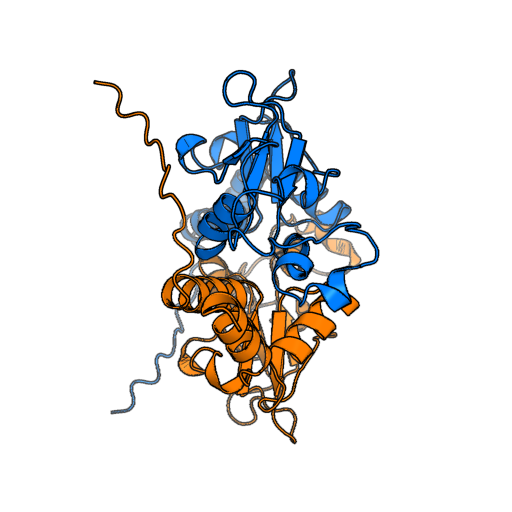 4.238 1 98.44 62 VAL B C 1
ATOM 1865 O O . VAL B 1 62 ? 10.305 4.758 5.461 1 98.44 62 VAL B O 1
ATOM 1868 N N . ILE B 1 63 ? 9.547 5.668 3.57 1 97.06 63 ILE B N 1
ATOM 1869 C CA . ILE B 1 63 ? 8.367 6.27 4.168 1 97.06 63 ILE B CA 1
ATOM 1870 C C . ILE B 1 63 ? 7.109 5.695 3.516 1 97.06 63 ILE B C 1
ATOM 1872 O O . ILE B 1 63 ? 6.957 5.758 2.293 1 97.06 63 ILE B O 1
ATOM 1876 N N . ARG B 1 64 ? 6.266 5.078 4.332 1 95.88 64 ARG B N 1
ATOM 1877 C CA . ARG B 1 64 ? 4.953 4.602 3.908 1 95.88 64 ARG B CA 1
ATOM 1878 C C . ARG B 1 64 ? 3.84 5.418 4.559 1 95.88 64 ARG B C 1
ATOM 1880 O O . ARG B 1 64 ? 4.109 6.328 5.344 1 95.88 64 ARG B O 1
ATOM 1887 N N . TYR B 1 65 ? 2.625 5.02 4.203 1 94.75 65 TYR B N 1
ATOM 1888 C CA . TYR B 1 65 ? 1.484 5.805 4.668 1 94.75 65 TYR B CA 1
ATOM 1889 C C . TYR B 1 65 ? 1.423 5.832 6.191 1 94.75 65 TYR B C 1
ATOM 1891 O O . TYR B 1 65 ? 1.229 6.891 6.789 1 94.75 65 TYR B O 1
ATOM 1899 N N . ILE B 1 66 ? 1.724 4.781 6.781 1 93.88 66 ILE B N 1
ATOM 1900 C CA . ILE B 1 66 ? 1.574 4.699 8.227 1 93.88 66 ILE B CA 1
ATOM 1901 C C . ILE B 1 66 ? 2.602 5.602 8.906 1 93.88 66 ILE B C 1
ATOM 1903 O O . ILE B 1 66 ? 2.416 6.012 10.055 1 93.88 66 ILE B O 1
ATOM 1907 N N . ASN B 1 67 ? 3.602 5.918 8.219 1 93.81 67 ASN B N 1
ATOM 1908 C CA . ASN B 1 67 ? 4.66 6.727 8.812 1 93.81 67 ASN B CA 1
ATOM 1909 C C . ASN B 1 67 ? 4.273 8.203 8.867 1 93.81 67 ASN B C 1
ATOM 1911 O O . ASN B 1 67 ? 4.93 8.992 9.547 1 93.81 67 ASN B O 1
ATOM 1915 N N . ILE B 1 68 ? 3.189 8.516 8.188 1 92.25 68 ILE B N 1
ATOM 1916 C CA . ILE B 1 68 ? 2.889 9.938 8.109 1 92.25 68 ILE B CA 1
ATOM 1917 C C . ILE B 1 68 ? 1.604 10.234 8.883 1 92.25 68 ILE B C 1
ATOM 1919 O O . ILE B 1 68 ? 1.106 11.367 8.859 1 92.25 68 ILE B O 1
ATOM 1923 N N . VAL B 1 69 ? 1.049 9.266 9.562 1 93.19 69 VAL B N 1
ATOM 1924 C CA . VAL B 1 69 ? -0.208 9.469 10.273 1 93.19 69 VAL B CA 1
ATOM 1925 C C . VAL B 1 69 ? -0.062 10.625 11.266 1 93.19 69 VAL B C 1
ATOM 1927 O O . VAL B 1 69 ? -0.954 11.469 11.375 1 93.19 69 VAL B O 1
ATOM 1930 N N . ASP B 1 70 ? 1.045 10.75 11.875 1 89.19 70 ASP B N 1
ATOM 1931 C CA . ASP B 1 70 ? 1.271 11.773 12.891 1 89.19 70 ASP B CA 1
ATOM 1932 C C . ASP B 1 70 ? 1.287 13.172 12.258 1 89.19 70 ASP B C 1
ATOM 1934 O O . ASP B 1 70 ? 0.916 14.148 12.906 1 89.19 70 ASP B O 1
ATOM 1938 N N . VAL B 1 71 ? 1.721 13.203 11.031 1 87.38 71 VAL B N 1
ATOM 1939 C CA . VAL B 1 71 ? 1.776 14.469 10.312 1 87.38 71 VAL B CA 1
ATOM 1940 C C . VAL B 1 71 ? 0.364 15.016 10.109 1 87.38 71 VAL B C 1
ATOM 1942 O O . VAL B 1 71 ? 0.155 16.234 10.086 1 87.38 71 VAL B O 1
ATOM 1945 N N . LEU B 1 72 ? -0.611 14.125 10.062 1 90.56 72 LEU B N 1
ATOM 1946 C CA . LEU B 1 72 ? -1.98 14.508 9.734 1 90.56 72 LEU B CA 1
ATOM 1947 C C . LEU B 1 72 ? -2.793 14.758 11 1 90.56 72 LEU B C 1
ATOM 1949 O O . LEU B 1 72 ? -3.924 15.25 10.93 1 90.56 72 LEU B O 1
ATOM 1953 N N . LEU B 1 73 ? -2.268 14.414 12.148 1 90.06 73 LEU B N 1
ATOM 1954 C CA . LEU B 1 73 ? -2.953 14.57 13.422 1 90.06 73 LEU B CA 1
ATOM 1955 C C . LEU B 1 73 ? -2.697 15.961 14.008 1 90.06 73 LEU B C 1
ATOM 1957 O O . LEU B 1 73 ? -1.704 16.609 13.672 1 90.06 73 LEU B O 1
ATOM 1961 N N . PRO B 1 74 ? -3.604 16.391 14.93 1 82.56 74 PRO B N 1
ATOM 1962 C CA . PRO B 1 74 ? -3.348 17.672 15.594 1 82.56 74 PRO B CA 1
ATOM 1963 C C . PRO B 1 74 ? -2.074 17.656 16.438 1 82.56 74 PRO B C 1
ATOM 1965 O O . PRO B 1 74 ? -1.715 16.625 17 1 82.56 74 PRO B O 1
ATOM 1968 N N . PRO B 1 75 ? -1.451 18.797 16.469 1 68.75 75 PRO B N 1
ATOM 1969 C CA . PRO B 1 75 ? -0.195 18.875 17.219 1 68.75 75 PRO B CA 1
ATOM 1970 C C . PRO B 1 75 ? -0.346 18.453 18.672 1 68.75 75 PRO B C 1
ATOM 1972 O O . PRO B 1 75 ? 0.585 17.891 19.266 1 68.75 75 PRO B O 1
ATOM 1975 N N . GLU B 1 76 ? -1.395 18.797 19.25 1 61.94 76 GLU B N 1
ATOM 1976 C CA . GLU B 1 76 ? -1.597 18.469 20.656 1 61.94 76 GLU B CA 1
ATOM 1977 C C . GLU B 1 76 ? -1.574 16.953 20.875 1 61.94 76 GLU B C 1
ATOM 1979 O O . GLU B 1 76 ? -1.194 16.484 21.953 1 61.94 76 GLU B O 1
ATOM 1984 N N . LEU B 1 77 ? -1.971 16.25 20 1 57.22 77 LEU B N 1
ATOM 1985 C CA . LEU B 1 77 ? -2.02 14.797 20.094 1 57.22 77 LEU B CA 1
ATOM 1986 C C . LEU B 1 77 ? -0.732 14.18 19.562 1 57.22 77 LEU B C 1
ATOM 1988 O O . LEU B 1 77 ? -0.518 12.969 19.688 1 57.22 77 LEU B O 1
ATOM 1992 N N . GLN B 1 78 ? 0.072 15.125 19.047 1 54.38 78 GLN B N 1
ATOM 1993 C CA . GLN B 1 78 ? 1.347 14.711 18.469 1 54.38 78 GLN B CA 1
ATOM 1994 C C . GLN B 1 78 ? 2.428 14.609 19.531 1 54.38 78 GLN B C 1
ATOM 1996 O O . GLN B 1 78 ? 3.553 14.188 19.25 1 54.38 78 GLN B O 1
ATOM 2001 N N . LYS B 1 79 ? 2.223 15.328 20.906 1 49.12 79 LYS B N 1
ATOM 2002 C CA . LYS B 1 79 ? 3.264 15.609 21.906 1 49.12 79 LYS B CA 1
ATOM 2003 C C . LYS B 1 79 ? 4.246 14.445 22 1 49.12 79 LYS B C 1
ATOM 2005 O O . LYS B 1 79 ? 5.352 14.602 22.531 1 49.12 79 LYS B O 1
ATOM 2010 N N . ALA B 1 80 ? 3.715 13.312 22.156 1 42.53 80 ALA B N 1
ATOM 2011 C CA . ALA B 1 80 ? 4.773 12.5 22.734 1 42.53 80 ALA B CA 1
ATOM 2012 C C . ALA B 1 80 ? 6.07 12.625 21.938 1 42.53 80 ALA B C 1
ATOM 2014 O O . ALA B 1 80 ? 7.16 12.672 22.516 1 42.53 80 ALA B O 1
ATOM 2015 N N . ARG B 1 81 ? 6.047 12.219 20.906 1 42.22 81 ARG B N 1
ATOM 2016 C CA . ARG B 1 81 ? 7.383 12.062 20.328 1 42.22 81 ARG B CA 1
ATOM 2017 C C . ARG B 1 81 ? 7.867 13.367 19.719 1 42.22 81 ARG B C 1
ATOM 2019 O O . ARG B 1 81 ? 9.039 13.492 19.359 1 42.22 81 ARG B O 1
ATOM 2026 N N . LEU B 1 82 ? 6.789 14.125 19.172 1 45.56 82 LEU B N 1
ATOM 2027 C CA . LEU B 1 82 ? 7.242 15.336 18.5 1 45.56 82 LEU B CA 1
ATOM 2028 C C . LEU B 1 82 ? 7.176 16.547 19.438 1 45.56 82 LEU B C 1
ATOM 2030 O O . LEU B 1 82 ? 6.094 16.906 19.906 1 45.56 82 LEU B O 1
ATOM 2034 N N . GLY B 1 83 ? 7.883 16.984 20.469 1 41.09 83 GLY B N 1
ATOM 2035 C CA . GLY B 1 83 ? 7.914 18.109 21.375 1 41.09 83 GLY B CA 1
ATOM 2036 C C . GLY B 1 83 ? 7.035 19.266 20.922 1 41.09 83 GLY B C 1
ATOM 2037 O O . GLY B 1 83 ? 6.152 19.703 21.656 1 41.09 83 GLY B O 1
ATOM 2038 N N . ASN B 1 84 ? 7.621 20.406 20.359 1 38.81 84 ASN B N 1
ATOM 2039 C CA . ASN B 1 84 ? 7.164 21.75 20.031 1 38.81 84 ASN B CA 1
ATOM 2040 C C . ASN B 1 84 ? 6.102 21.719 18.938 1 38.81 84 ASN B C 1
ATOM 2042 O O . ASN B 1 84 ? 6.336 22.188 17.812 1 38.81 84 ASN B O 1
ATOM 2046 N N . ILE B 1 85 ? 5.285 20.938 18.766 1 44 85 ILE B N 1
ATOM 2047 C CA . ILE B 1 85 ? 4.406 21.188 17.625 1 44 85 ILE B CA 1
ATOM 2048 C C . ILE B 1 85 ? 3.66 22.516 17.828 1 44 85 ILE B C 1
ATOM 2050 O O . ILE B 1 85 ? 2.625 22.75 17.203 1 44 85 ILE B O 1
ATOM 2054 N N . SER B 1 86 ? 3.857 23.672 18.594 1 41.97 86 SER B N 1
ATOM 2055 C CA . SER B 1 86 ? 4.008 25.078 18.938 1 41.97 86 SER B CA 1
ATOM 2056 C C . SER B 1 86 ? 4.117 25.953 17.688 1 41.97 86 SER B C 1
ATOM 2058 O O . SER B 1 86 ? 4.211 25.422 16.562 1 41.97 86 SER B O 1
ATOM 2060 N N . HIS B 1 87 ? 4.684 26.984 17.484 1 45.62 87 HIS B N 1
ATOM 2061 C CA . HIS B 1 87 ? 4.469 28.234 16.766 1 45.62 87 HIS B CA 1
ATOM 2062 C C . HIS B 1 87 ? 4.027 27.969 15.328 1 45.62 87 HIS B C 1
ATOM 2064 O O . HIS B 1 87 ? 3.598 28.891 14.633 1 45.62 87 HIS B O 1
ATOM 2070 N N . LEU B 1 88 ? 4.277 26.656 14.695 1 41.03 88 LEU B N 1
ATOM 2071 C CA . LEU B 1 88 ? 4.816 25.547 13.922 1 41.03 88 LEU B CA 1
ATOM 2072 C C . LEU B 1 88 ? 3.732 24.906 13.062 1 41.03 88 LEU B C 1
ATOM 2074 O O . LEU B 1 88 ? 4.008 24.422 11.969 1 41.03 88 LEU B O 1
ATOM 2078 N N . PHE B 1 89 ? 2.846 24.094 13.562 1 45.84 89 PHE B N 1
ATOM 2079 C CA . PHE B 1 89 ? 2.865 22.969 12.648 1 45.84 89 PHE B CA 1
ATOM 2080 C C . PHE B 1 89 ? 3.537 23.344 11.336 1 45.84 89 PHE B C 1
ATOM 2082 O O . PHE B 1 89 ? 3.324 22.688 10.305 1 45.84 89 PHE B O 1
ATOM 2089 N N . LYS B 1 90 ? 3.783 24.828 11.773 1 47.91 90 LYS B N 1
ATOM 2090 C CA . LYS B 1 90 ? 3.131 26.125 11.609 1 47.91 90 LYS B CA 1
ATOM 2091 C C . LYS B 1 90 ? 3.572 26.812 10.32 1 47.91 90 LYS B C 1
ATOM 2093 O O . LYS B 1 90 ? 2.771 27.469 9.656 1 47.91 90 LYS B O 1
ATOM 2098 N N . SER B 1 91 ? 4.867 27 10.047 1 47.88 91 SER B N 1
ATOM 2099 C CA . SER B 1 91 ? 5.188 27.078 8.625 1 47.88 91 SER B CA 1
ATOM 2100 C C . SER B 1 91 ? 4.367 26.078 7.82 1 47.88 91 SER B C 1
ATOM 2102 O O . SER B 1 91 ? 4.59 24.859 7.91 1 47.88 91 SER B O 1
ATOM 2104 N N . ILE B 1 92 ? 3.705 25.047 8.227 1 45 92 ILE B N 1
ATOM 2105 C CA . ILE B 1 92 ? 2.873 23.844 8.125 1 45 92 ILE B CA 1
ATOM 2106 C C . ILE B 1 92 ? 3.295 23.031 6.906 1 45 92 ILE B C 1
ATOM 2108 O O . ILE B 1 92 ? 3.391 21.797 6.98 1 45 92 ILE B O 1
ATOM 2112 N N . LEU B 1 93 ? 3.592 22.969 6.074 1 49 93 LEU B N 1
ATOM 2113 C CA . LEU B 1 93 ? 4.52 22.125 5.332 1 49 93 LEU B CA 1
ATOM 2114 C C . LEU B 1 93 ? 5.824 22.875 5.051 1 49 93 LEU B C 1
ATOM 2116 O O . LEU B 1 93 ? 6.711 22.344 4.383 1 49 93 LEU B O 1
ATOM 2120 N N . GLY B 1 94 ? 6.055 24.016 5.734 1 48.25 94 GLY B N 1
ATOM 2121 C CA . GLY B 1 94 ? 7.07 25.062 5.688 1 48.25 94 GLY B CA 1
ATOM 2122 C C . GLY B 1 94 ? 8.43 24.594 6.176 1 48.25 94 GLY B C 1
ATOM 2123 O O . GLY B 1 94 ? 9.227 25.391 6.66 1 48.25 94 GLY B O 1
ATOM 2124 N N . GLY B 1 95 ? 8.562 23.547 6.312 1 52.62 95 GLY B N 1
ATOM 2125 C CA . GLY B 1 95 ? 9.914 23.016 6.316 1 52.62 95 GLY B CA 1
ATOM 2126 C C . GLY B 1 95 ? 10.312 22.391 7.637 1 52.62 95 GLY B C 1
ATOM 2127 O O . GLY B 1 95 ? 11.5 22.266 7.945 1 52.62 95 GLY B O 1
ATOM 2128 N N . ALA B 1 96 ? 9.578 22.188 8.703 1 55.97 96 ALA B N 1
ATOM 2129 C CA . ALA B 1 96 ? 10.281 21.875 9.945 1 55.97 96 ALA B CA 1
ATOM 2130 C C . ALA B 1 96 ? 10.492 20.375 10.094 1 55.97 96 ALA B C 1
ATOM 2132 O O . ALA B 1 96 ? 11.469 19.938 10.711 1 55.97 96 ALA B O 1
ATOM 2133 N N . ASP B 1 97 ? 9.852 19.438 9.484 1 77.69 97 ASP B N 1
ATOM 2134 C CA . ASP B 1 97 ? 10.156 18 9.555 1 77.69 97 ASP B CA 1
ATOM 2135 C C . ASP B 1 97 ? 10.789 17.516 8.258 1 77.69 97 ASP B C 1
ATOM 2137 O O . ASP B 1 97 ? 10.586 18.109 7.195 1 77.69 97 ASP B O 1
ATOM 2141 N N . ARG B 1 98 ? 11.758 16.766 8.609 1 89.88 98 ARG B N 1
ATOM 2142 C CA . ARG B 1 98 ? 12.492 16.172 7.496 1 89.88 98 ARG B CA 1
ATOM 2143 C C . ARG B 1 98 ? 12.109 14.719 7.293 1 89.88 98 ARG B C 1
ATOM 2145 O O . ARG B 1 98 ? 11.547 14.086 8.195 1 89.88 98 ARG B O 1
ATOM 2152 N N . ALA B 1 99 ? 12.328 14.273 6.086 1 94.94 99 ALA B N 1
ATOM 2153 C CA . ALA B 1 99 ? 12.047 12.891 5.734 1 94.94 99 ALA B CA 1
ATOM 2154 C C . ALA B 1 99 ? 12.633 11.93 6.762 1 94.94 99 ALA B C 1
ATOM 2156 O O . ALA B 1 99 ? 12 10.945 7.141 1 94.94 99 ALA B O 1
ATOM 2157 N N . GLU B 1 100 ? 13.742 12.266 7.32 1 95.12 100 GLU B N 1
ATOM 2158 C CA . GLU B 1 100 ? 14.43 11.367 8.242 1 95.12 100 GLU B CA 1
ATOM 2159 C C . GLU B 1 100 ? 13.656 11.219 9.547 1 95.12 100 GLU B C 1
ATOM 2161 O O . GLU B 1 100 ? 13.844 10.25 10.281 1 95.12 100 GLU B O 1
ATOM 2166 N N . HIS B 1 101 ? 12.781 12.117 9.805 1 91.19 101 HIS B N 1
ATOM 2167 C CA . HIS B 1 101 ? 12.039 12.102 11.062 1 91.19 101 HIS B CA 1
ATOM 2168 C C . HIS B 1 101 ? 10.828 11.172 10.977 1 91.19 101 HIS B C 1
ATOM 2170 O O . HIS B 1 101 ? 10.266 10.781 12 1 91.19 101 HIS B O 1
ATOM 2176 N N . VAL B 1 102 ? 10.469 10.773 9.773 1 92.5 102 VAL B N 1
ATOM 2177 C CA 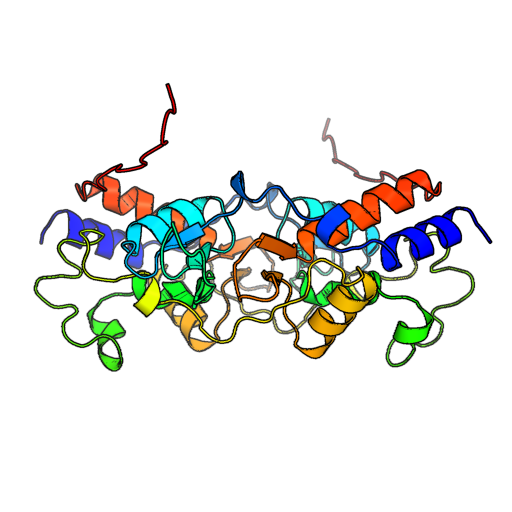. VAL B 1 102 ? 9.25 9.984 9.648 1 92.5 102 VAL B CA 1
ATOM 2178 C C . VAL B 1 102 ? 9.555 8.656 8.961 1 92.5 102 VAL B C 1
ATOM 2180 O O . VAL B 1 102 ? 8.703 7.762 8.93 1 92.5 102 VAL B O 1
ATOM 2183 N N . MET B 1 103 ? 10.797 8.508 8.516 1 96 103 MET B N 1
ATOM 2184 C CA . MET B 1 103 ? 11.125 7.309 7.746 1 96 103 MET B CA 1
ATOM 2185 C C . MET B 1 103 ? 11.312 6.105 8.664 1 96 103 MET B C 1
ATOM 2187 O O . MET B 1 103 ? 11.672 6.262 9.828 1 96 103 MET B O 1
ATOM 2191 N N . GLU B 1 104 ? 10.969 5.004 8.125 1 96.06 104 GLU B N 1
ATOM 2192 C CA . GLU B 1 104 ? 11.375 3.74 8.734 1 96.06 104 GLU B CA 1
ATOM 2193 C C . GLU B 1 104 ? 12.789 3.348 8.305 1 96.06 104 GLU B C 1
ATOM 2195 O O . GLU B 1 104 ? 13.125 3.416 7.121 1 96.06 104 GLU B O 1
ATOM 2200 N N . ARG B 1 105 ? 13.555 2.916 9.273 1 93.88 105 ARG B N 1
ATOM 2201 C CA . ARG B 1 105 ? 14.961 2.662 8.984 1 93.88 105 ARG B CA 1
ATOM 2202 C C . ARG B 1 105 ? 15.211 1.181 8.719 1 93.88 105 ARG B C 1
ATOM 2204 O O . ARG B 1 105 ? 16.234 0.81 8.133 1 93.88 105 ARG B O 1
ATOM 2211 N N . ASN B 1 106 ? 14.406 0.324 9.109 1 88 106 ASN B N 1
ATOM 2212 C CA . ASN B 1 106 ? 14.57 -1.11 8.906 1 88 106 ASN B CA 1
ATOM 2213 C C . ASN B 1 106 ? 13.984 -1.555 7.566 1 88 106 ASN B C 1
ATOM 2215 O O . ASN B 1 106 ? 12.977 -2.264 7.531 1 88 106 ASN B O 1
ATOM 2219 N N . VAL B 1 107 ? 14.75 -1.183 6.57 1 93.5 107 VAL B N 1
ATOM 2220 C CA . VAL B 1 107 ? 14.305 -1.496 5.215 1 93.5 107 VAL B CA 1
ATOM 2221 C C . VAL B 1 107 ? 14.922 -2.816 4.758 1 93.5 107 VAL B C 1
ATOM 2223 O O . VAL B 1 107 ? 16.125 -3.031 4.91 1 93.5 107 VAL B O 1
ATOM 2226 N N . LEU B 1 108 ? 14.164 -3.68 4.25 1 96.81 108 LEU B N 1
ATOM 2227 C CA . LEU B 1 108 ? 14.688 -4.914 3.682 1 96.81 108 LEU B CA 1
ATOM 2228 C C . LEU B 1 108 ? 15.234 -4.68 2.275 1 96.81 108 LEU B C 1
ATOM 2230 O O . LEU B 1 108 ? 14.641 -3.939 1.491 1 96.81 108 LEU B O 1
ATOM 2234 N N . THR B 1 109 ? 16.328 -5.289 2.055 1 98.44 109 THR B N 1
ATOM 2235 C CA . THR B 1 109 ? 17.016 -5.086 0.779 1 98.44 109 THR B CA 1
ATOM 2236 C C . THR B 1 109 ? 17.281 -6.422 0.091 1 98.44 109 THR B C 1
ATOM 2238 O O . THR B 1 109 ? 17.156 -7.48 0.712 1 98.44 109 THR B O 1
ATOM 2241 N N . ILE B 1 110 ? 17.578 -6.34 -1.196 1 98.5 110 ILE B N 1
ATOM 2242 C CA . ILE B 1 110 ? 17.969 -7.492 -1.997 1 98.5 110 ILE B CA 1
ATOM 2243 C C . ILE B 1 110 ? 18.953 -7.059 -3.082 1 98.5 110 ILE B C 1
ATOM 2245 O O . ILE B 1 110 ? 18.984 -5.891 -3.473 1 98.5 110 ILE B O 1
ATOM 2249 N N . ASN B 1 111 ? 19.75 -8.008 -3.449 1 97.38 111 ASN B N 1
ATOM 2250 C CA . ASN B 1 111 ? 20.688 -7.738 -4.523 1 97.38 111 ASN B CA 1
ATOM 2251 C C . ASN B 1 111 ? 20.016 -7.805 -5.895 1 97.38 111 ASN B C 1
ATOM 2253 O O . ASN B 1 111 ? 19.094 -8.594 -6.098 1 97.38 111 ASN B O 1
ATOM 2257 N N . GLU B 1 112 ? 20.609 -7.027 -6.824 1 96.62 112 GLU B N 1
ATOM 2258 C CA . GLU B 1 112 ? 19.984 -6.93 -8.141 1 96.62 112 GLU B CA 1
ATOM 2259 C C . GLU B 1 112 ? 20.031 -8.266 -8.875 1 96.62 112 GLU B C 1
ATOM 2261 O O . GLU B 1 112 ? 19.234 -8.5 -9.789 1 96.62 112 GLU B O 1
ATOM 2266 N N . ASP B 1 113 ? 20.906 -9.141 -8.469 1 97.38 113 ASP B N 1
ATOM 2267 C CA . ASP B 1 113 ? 21.078 -10.414 -9.164 1 97.38 113 ASP B CA 1
ATOM 2268 C C . ASP B 1 113 ? 20.203 -11.508 -8.539 1 97.38 113 ASP B C 1
ATOM 2270 O O . ASP B 1 113 ? 20.156 -12.625 -9.039 1 97.38 113 ASP B O 1
ATOM 2274 N N . ALA B 1 114 ? 19.547 -11.141 -7.5 1 98.12 114 ALA B N 1
ATOM 2275 C CA . ALA B 1 114 ? 18.656 -12.109 -6.871 1 98.12 114 ALA B CA 1
ATOM 2276 C C . ALA B 1 114 ? 17.5 -12.469 -7.805 1 98.12 114 ALA B C 1
ATOM 2278 O O . ALA B 1 114 ? 17.109 -11.68 -8.664 1 98.12 114 ALA B O 1
ATOM 2279 N N . SER B 1 115 ? 16.969 -13.641 -7.621 1 98.62 115 SER B N 1
ATOM 2280 C CA . SER B 1 115 ? 15.836 -14.094 -8.422 1 98.62 115 SER B CA 1
ATOM 2281 C C . SER B 1 115 ? 14.516 -13.594 -7.844 1 98.62 115 SER B C 1
ATOM 2283 O O . SER B 1 115 ? 14.453 -13.195 -6.68 1 98.62 115 SER B O 1
ATOM 2285 N N . VAL B 1 116 ? 13.523 -13.648 -8.688 1 98.44 116 VAL B N 1
ATOM 2286 C CA . VAL B 1 116 ? 12.164 -13.359 -8.242 1 98.44 116 VAL B CA 1
ATOM 2287 C C . VAL B 1 116 ? 11.773 -14.305 -7.109 1 98.44 116 VAL B C 1
ATOM 2289 O O . VAL B 1 116 ? 11.156 -13.891 -6.125 1 98.44 116 VAL B O 1
ATOM 2292 N N . LEU B 1 117 ? 12.148 -15.531 -7.258 1 97.81 117 LEU B N 1
ATOM 2293 C CA . LEU B 1 117 ? 11.852 -16.5 -6.211 1 97.81 117 LEU B CA 1
ATOM 2294 C C . LEU B 1 117 ? 12.469 -16.078 -4.887 1 97.81 117 LEU B C 1
ATOM 2296 O O . LEU B 1 117 ? 11.82 -16.141 -3.84 1 97.81 117 LEU B O 1
ATOM 2300 N N . GLU B 1 118 ? 13.688 -15.617 -4.91 1 98.25 118 GLU B N 1
ATOM 2301 C CA . GLU B 1 118 ? 14.352 -15.141 -3.697 1 98.25 118 GLU B CA 1
ATOM 2302 C C . GLU B 1 118 ? 13.633 -13.93 -3.117 1 98.25 118 GLU B C 1
ATOM 2304 O O . GLU B 1 118 ? 13.477 -13.812 -1.898 1 98.25 118 GLU B O 1
ATOM 2309 N N . ALA B 1 119 ? 13.25 -13.055 -3.98 1 98.5 119 ALA B N 1
ATOM 2310 C CA . ALA B 1 119 ? 12.516 -11.867 -3.541 1 98.5 119 ALA B CA 1
ATOM 2311 C C . ALA B 1 119 ? 11.203 -12.25 -2.869 1 98.5 119 ALA B C 1
ATOM 2313 O O . ALA B 1 119 ? 10.898 -11.781 -1.771 1 98.5 119 ALA B O 1
ATOM 2314 N N . LEU B 1 120 ? 10.477 -13.188 -3.479 1 97.5 120 LEU B N 1
ATOM 2315 C CA . LEU B 1 120 ? 9.195 -13.641 -2.941 1 97.5 120 LEU B CA 1
ATOM 2316 C C . LEU B 1 120 ? 9.391 -14.328 -1.593 1 97.5 120 LEU B C 1
ATOM 2318 O O . LEU B 1 120 ? 8.602 -14.109 -0.665 1 97.5 120 LEU B O 1
ATOM 2322 N N . THR B 1 121 ? 10.367 -15.086 -1.505 1 97.25 121 THR B N 1
ATOM 2323 C CA . THR B 1 121 ? 10.656 -15.805 -0.27 1 97.25 121 THR B CA 1
ATOM 2324 C C . THR B 1 121 ? 10.977 -14.836 0.861 1 97.25 121 THR B C 1
ATOM 2326 O O . THR B 1 121 ? 10.484 -14.992 1.981 1 97.25 121 THR B O 1
ATOM 2329 N N . LYS B 1 122 ? 11.734 -13.891 0.537 1 97.81 122 LYS B N 1
ATOM 2330 C CA . LYS B 1 122 ? 12.07 -12.867 1.525 1 97.81 122 LYS B CA 1
ATOM 2331 C C . LYS B 1 122 ? 10.836 -12.07 1.937 1 97.81 122 LYS B C 1
ATOM 2333 O O . LYS B 1 122 ? 10.633 -11.805 3.123 1 97.81 122 LYS B O 1
ATOM 2338 N N . MET B 1 123 ? 10.055 -11.727 0.991 1 97.38 123 MET B N 1
ATOM 2339 C CA . MET B 1 123 ? 8.828 -10.984 1.264 1 97.38 123 MET B CA 1
ATOM 2340 C C . MET B 1 123 ? 7.891 -11.797 2.152 1 97.38 123 MET B C 1
ATOM 2342 O O . MET B 1 123 ? 7.27 -11.25 3.066 1 97.38 123 MET B O 1
ATOM 2346 N N . LYS B 1 124 ? 7.781 -13 1.893 1 94.75 124 LYS B N 1
ATOM 2347 C CA . LYS B 1 124 ? 6.949 -13.875 2.709 1 94.75 124 LYS B CA 1
ATOM 2348 C C . LYS B 1 124 ? 7.5 -14 4.125 1 94.75 124 LYS B C 1
ATOM 2350 O O . LYS B 1 124 ? 6.762 -13.836 5.102 1 94.75 124 LYS B O 1
ATOM 2355 N N . ARG B 1 125 ? 8.75 -14.188 4.203 1 95.88 125 ARG B N 1
ATOM 2356 C CA . ARG B 1 125 ? 9.406 -14.406 5.488 1 95.88 125 ARG B CA 1
ATOM 2357 C C . ARG B 1 125 ? 9.25 -13.188 6.395 1 95.88 125 ARG B C 1
ATOM 2359 O O . ARG B 1 125 ? 8.953 -13.328 7.586 1 95.88 125 ARG B O 1
ATOM 2366 N N . TYR B 1 126 ? 9.383 -12.07 5.863 1 96.06 126 TYR B N 1
ATOM 2367 C CA . TYR B 1 126 ? 9.406 -10.859 6.68 1 96.06 126 TYR B CA 1
ATOM 2368 C C . TYR B 1 126 ? 8.086 -10.117 6.586 1 96.06 126 TYR B C 1
ATOM 2370 O O . TYR B 1 126 ? 7.914 -9.055 7.195 1 96.06 126 TYR B O 1
ATOM 2378 N N . LYS B 1 127 ? 7.188 -10.617 5.789 1 94.38 127 LYS B N 1
ATOM 2379 C CA . LYS B 1 127 ? 5.836 -10.086 5.637 1 94.38 127 LYS B CA 1
ATOM 2380 C C . LYS B 1 127 ? 5.863 -8.633 5.18 1 94.38 127 LYS B C 1
ATOM 2382 O O . LYS B 1 127 ? 5.191 -7.781 5.758 1 94.38 127 LYS B O 1
ATOM 2387 N N . VAL B 1 128 ? 6.68 -8.422 4.176 1 94.81 128 VAL B N 1
ATOM 2388 C CA . VAL B 1 128 ? 6.75 -7.09 3.578 1 94.81 128 VAL B CA 1
ATOM 2389 C C . VAL B 1 128 ? 6.516 -7.188 2.072 1 94.81 128 VAL B C 1
ATOM 2391 O O . VAL B 1 128 ? 6.992 -8.125 1.425 1 94.81 128 VAL B O 1
ATOM 2394 N N . PRO B 1 129 ? 5.812 -6.242 1.479 1 96 129 PRO B N 1
ATOM 2395 C CA . PRO B 1 129 ? 5.484 -6.316 0.053 1 96 129 PRO B CA 1
ATOM 2396 C C . PRO B 1 129 ? 6.496 -5.586 -0.825 1 96 129 PRO B C 1
ATOM 2398 O O . PRO B 1 129 ? 6.273 -5.43 -2.029 1 96 129 PRO B O 1
ATOM 2401 N N . LEU B 1 130 ? 7.547 -5.039 -0.292 1 97.06 130 LEU B N 1
ATOM 2402 C CA . LEU B 1 130 ? 8.469 -4.145 -0.99 1 97.06 130 LEU B CA 1
ATOM 2403 C C . LEU B 1 130 ? 9.898 -4.359 -0.518 1 97.06 130 LEU B C 1
ATOM 2405 O O . LEU B 1 130 ? 10.148 -4.492 0.683 1 97.06 130 LEU B O 1
ATOM 2409 N N . LEU B 1 131 ? 10.805 -4.434 -1.492 1 98.44 131 LEU B N 1
ATOM 2410 C CA . LEU B 1 131 ? 12.234 -4.531 -1.224 1 98.44 131 LEU B CA 1
ATOM 2411 C C . LEU B 1 131 ? 13.016 -3.479 -2.012 1 98.44 131 LEU B C 1
ATOM 2413 O O . LEU B 1 131 ? 12.703 -3.219 -3.176 1 98.44 131 LEU B O 1
ATOM 2417 N N . ALA B 1 132 ? 13.977 -2.922 -1.331 1 98.69 132 ALA B N 1
ATOM 2418 C CA . ALA B 1 132 ? 14.93 -2.07 -2.035 1 98.69 132 ALA B CA 1
ATOM 2419 C C . ALA B 1 132 ? 16.031 -2.904 -2.678 1 98.69 132 ALA B C 1
ATOM 2421 O O . ALA B 1 132 ? 16.531 -3.865 -2.08 1 98.69 132 ALA B O 1
ATOM 2422 N N . ILE B 1 133 ? 16.344 -2.525 -3.84 1 98.75 133 ILE B N 1
ATOM 2423 C CA . ILE B 1 133 ? 17.5 -3.141 -4.488 1 98.75 133 ILE B CA 1
ATOM 2424 C C . ILE B 1 133 ? 18.719 -2.244 -4.32 1 98.75 133 ILE B C 1
ATOM 2426 O O . ILE B 1 133 ? 18.688 -1.069 -4.695 1 98.75 133 ILE B O 1
ATOM 2430 N N . ILE B 1 134 ? 19.781 -2.83 -3.766 1 98.06 134 ILE B N 1
ATOM 2431 C CA . ILE B 1 134 ? 20.984 -2.049 -3.51 1 98.06 134 ILE B CA 1
ATOM 2432 C C . ILE B 1 134 ? 22.188 -2.738 -4.141 1 98.06 134 ILE B C 1
ATOM 2434 O O . ILE B 1 134 ? 22.156 -3.949 -4.383 1 98.06 134 ILE B O 1
ATOM 2438 N N . ASP B 1 135 ? 23.188 -1.939 -4.43 1 96.81 135 ASP B N 1
ATOM 2439 C CA . ASP B 1 135 ? 24.438 -2.516 -4.914 1 96.81 135 ASP B CA 1
ATOM 2440 C C . ASP B 1 135 ? 25.375 -2.836 -3.756 1 96.81 135 ASP B C 1
ATOM 2442 O O . ASP B 1 135 ? 24.969 -2.803 -2.592 1 96.81 135 ASP B O 1
ATOM 2446 N N . GLU B 1 136 ? 26.562 -3.188 -4.051 1 95.5 136 GLU B N 1
ATOM 2447 C CA . GLU B 1 136 ? 27.531 -3.643 -3.068 1 95.5 136 GLU B CA 1
ATOM 2448 C C . GLU B 1 136 ? 27.906 -2.52 -2.107 1 95.5 136 GLU B C 1
ATOM 2450 O O . GLU B 1 136 ? 28.375 -2.777 -0.992 1 95.5 136 GLU B O 1
ATOM 2455 N N . ASN B 1 137 ? 27.672 -1.273 -2.512 1 95.31 137 ASN B N 1
ATOM 2456 C CA . ASN B 1 137 ? 28.047 -0.126 -1.694 1 95.31 137 ASN B CA 1
ATOM 2457 C C . ASN B 1 137 ? 26.859 0.439 -0.929 1 95.31 137 ASN B C 1
ATOM 2459 O O . ASN B 1 137 ? 26.953 1.507 -0.321 1 95.31 137 ASN B O 1
ATOM 2463 N N . GLY B 1 138 ? 25.75 -0.154 -1.058 1 96.12 138 GLY B N 1
ATOM 2464 C CA . GLY B 1 138 ? 24.578 0.303 -0.339 1 96.12 138 GLY B CA 1
ATOM 2465 C C . GLY B 1 138 ? 23.797 1.37 -1.086 1 96.12 138 GLY B C 1
ATOM 2466 O O . GLY B 1 138 ? 22.891 1.994 -0.526 1 96.12 138 GLY B O 1
ATOM 2467 N N . LYS B 1 139 ? 24.188 1.488 -2.314 1 97.56 139 LYS B N 1
ATOM 2468 C CA . LYS B 1 139 ? 23.484 2.445 -3.162 1 97.56 139 LYS B CA 1
ATOM 2469 C C . LYS B 1 139 ? 22.141 1.889 -3.623 1 97.56 139 LYS B C 1
ATOM 2471 O O . LYS B 1 139 ? 22.047 0.73 -4.035 1 97.56 139 LYS B O 1
ATOM 2476 N N . LEU B 1 140 ? 21.156 2.756 -3.506 1 98.5 140 LEU B N 1
ATOM 2477 C CA . LEU B 1 140 ? 19.844 2.389 -4.035 1 98.5 140 LEU B CA 1
ATOM 2478 C C . LEU B 1 140 ? 19.875 2.354 -5.559 1 98.5 140 LEU B C 1
ATOM 2480 O O . LEU B 1 140 ? 20.141 3.371 -6.203 1 98.5 140 LEU B O 1
ATOM 2484 N N . VAL B 1 141 ? 19.5 1.184 -6.137 1 98.06 141 VAL B N 1
ATOM 2485 C CA . VAL B 1 141 ? 19.594 1.087 -7.59 1 98.06 141 VAL B CA 1
ATOM 2486 C C . VAL B 1 141 ? 18.25 0.664 -8.164 1 98.06 141 VAL B C 1
ATOM 2488 O O . VAL B 1 141 ? 18.062 0.625 -9.383 1 98.06 141 VAL B O 1
ATOM 2491 N N . GLY B 1 142 ? 17.297 0.296 -7.32 1 98.31 142 GLY B N 1
ATOM 2492 C CA . GLY B 1 142 ? 15.984 -0.1 -7.789 1 98.31 142 GLY B CA 1
ATOM 2493 C C . GLY B 1 142 ? 15.062 -0.546 -6.668 1 98.31 142 GLY B C 1
ATOM 2494 O O . GLY B 1 142 ? 15.383 -0.376 -5.488 1 98.31 142 GLY B O 1
ATOM 2495 N N . GLU B 1 143 ? 13.953 -1.019 -7.039 1 98.44 143 GLU B N 1
ATOM 2496 C CA . GLU B 1 143 ? 12.969 -1.579 -6.113 1 98.44 143 GLU B CA 1
ATOM 2497 C C . GLU B 1 143 ? 12.211 -2.736 -6.75 1 98.44 143 GLU B C 1
ATOM 2499 O O . GLU B 1 143 ? 12.141 -2.842 -7.977 1 98.44 143 GLU B O 1
ATOM 2504 N N . ILE B 1 144 ? 11.719 -3.592 -5.91 1 98.31 144 ILE B N 1
ATOM 2505 C CA . ILE B 1 144 ? 10.836 -4.668 -6.336 1 98.31 144 ILE B CA 1
ATOM 2506 C C . ILE B 1 144 ? 9.688 -4.816 -5.336 1 98.31 144 ILE B C 1
ATOM 2508 O O . ILE B 1 144 ? 9.914 -4.879 -4.125 1 98.31 144 ILE B O 1
ATOM 2512 N N . SER B 1 145 ? 8.477 -4.723 -5.852 1 97.31 145 SER B N 1
ATOM 2513 C CA . SER B 1 145 ? 7.277 -4.84 -5.023 1 97.31 145 SER B CA 1
ATOM 2514 C C . SER B 1 145 ? 6.387 -5.984 -5.5 1 97.31 145 SER B C 1
ATOM 2516 O O . SER B 1 145 ? 6.539 -6.469 -6.621 1 97.31 145 SER B O 1
ATOM 2518 N N . LEU B 1 146 ? 5.508 -6.395 -4.672 1 97.12 146 LEU B N 1
ATOM 2519 C CA . LEU B 1 146 ? 4.547 -7.414 -5.078 1 97.12 146 LEU B CA 1
ATOM 2520 C C . LEU B 1 146 ? 3.652 -6.895 -6.199 1 97.12 146 LEU B C 1
ATOM 2522 O O . LEU B 1 146 ? 3.209 -7.668 -7.051 1 97.12 146 LEU B O 1
ATOM 2526 N N . ARG B 1 147 ? 3.393 -5.613 -6.23 1 96.5 147 ARG B N 1
ATOM 2527 C CA . ARG B 1 147 ? 2.654 -5.062 -7.359 1 96.5 147 ARG B CA 1
ATOM 2528 C C . ARG B 1 147 ? 3.361 -5.367 -8.68 1 96.5 147 ARG B C 1
ATOM 2530 O O . ARG B 1 147 ? 2.732 -5.816 -9.633 1 96.5 147 ARG B O 1
ATOM 2537 N N . ILE B 1 148 ? 4.605 -5.113 -8.758 1 97 148 ILE B N 1
ATOM 2538 C CA . ILE B 1 148 ? 5.41 -5.359 -9.953 1 97 148 ILE B CA 1
ATOM 2539 C C . ILE B 1 148 ? 5.387 -6.852 -10.289 1 97 148 ILE B C 1
ATOM 2541 O O . ILE B 1 148 ? 5.223 -7.227 -11.453 1 97 148 ILE B O 1
ATOM 2545 N N . LEU B 1 149 ? 5.531 -7.641 -9.227 1 97.62 149 LEU B N 1
ATOM 2546 C CA . LEU B 1 149 ? 5.633 -9.078 -9.438 1 97.62 149 LEU B CA 1
ATOM 2547 C C . LEU B 1 149 ? 4.289 -9.664 -9.867 1 97.62 149 LEU B C 1
ATOM 2549 O O . LEU B 1 149 ? 4.238 -10.602 -10.664 1 97.62 149 LEU B O 1
ATOM 2553 N N . VAL B 1 150 ? 3.182 -9.117 -9.328 1 95 150 VAL B N 1
ATOM 2554 C CA . VAL B 1 150 ? 1.854 -9.531 -9.781 1 95 150 VAL B CA 1
ATOM 2555 C C . VAL B 1 150 ? 1.69 -9.219 -11.266 1 95 150 VAL B C 1
ATOM 2557 O O . VAL B 1 150 ? 1.216 -10.055 -12.031 1 95 150 VAL B O 1
ATOM 2560 N N . ASN B 1 151 ? 2.119 -8.062 -11.672 1 95.69 151 ASN B N 1
ATOM 2561 C CA . ASN B 1 151 ? 2.027 -7.676 -13.078 1 95.69 151 ASN B CA 1
ATOM 2562 C C . ASN B 1 151 ? 2.861 -8.594 -13.969 1 95.69 151 ASN B C 1
ATOM 2564 O O . ASN B 1 151 ? 2.393 -9.047 -15.016 1 95.69 151 ASN B O 1
ATOM 2568 N N . GLU B 1 152 ? 4.035 -8.852 -13.547 1 95.81 152 GLU B N 1
ATOM 2569 C CA . GLU B 1 152 ? 4.914 -9.727 -14.32 1 95.81 152 GLU B CA 1
ATOM 2570 C C . GLU B 1 152 ? 4.371 -11.148 -14.375 1 95.81 152 GLU B C 1
ATOM 2572 O O . GLU B 1 152 ? 4.434 -11.805 -15.414 1 95.81 152 GLU B O 1
ATOM 2577 N N . PHE B 1 153 ? 3.887 -11.562 -13.242 1 93.19 153 PHE B N 1
ATOM 2578 C CA . PHE B 1 153 ? 3.289 -12.891 -13.156 1 93.19 153 PHE B CA 1
ATOM 2579 C C . PHE B 1 153 ? 2.123 -13.023 -14.133 1 93.19 153 PHE B C 1
ATOM 2581 O O . PHE B 1 153 ? 2.07 -13.969 -14.922 1 93.19 153 PHE B O 1
ATOM 2588 N N . MET B 1 154 ? 1.254 -12.102 -14.102 1 90.5 154 MET B N 1
ATOM 2589 C CA . MET B 1 154 ? 0.079 -12.109 -14.969 1 90.5 154 MET B CA 1
ATOM 2590 C C . MET B 1 154 ? 0.486 -12.031 -16.438 1 90.5 154 MET B C 1
ATOM 2592 O O . MET B 1 154 ? -0.113 -12.688 -17.297 1 90.5 154 MET B O 1
ATOM 2596 N N . ARG B 1 155 ? 1.44 -11.266 -16.719 1 91.19 155 ARG B N 1
ATOM 2597 C CA . ARG B 1 155 ? 1.948 -11.141 -18.094 1 91.19 155 ARG B CA 1
ATOM 2598 C C . ARG B 1 155 ? 2.467 -12.484 -18.594 1 91.19 155 ARG B C 1
ATOM 2600 O O . ARG B 1 155 ? 2.107 -12.922 -19.688 1 91.19 155 ARG B O 1
ATOM 2607 N N . LEU B 1 156 ? 3.27 -13.203 -17.859 1 88.69 156 LEU B N 1
ATOM 2608 C CA . LEU B 1 156 ? 3.904 -14.453 -18.266 1 88.69 156 LEU B CA 1
ATOM 2609 C C . LEU B 1 156 ? 2.885 -15.586 -18.328 1 88.69 156 LEU B C 1
ATOM 2611 O O . LEU B 1 156 ? 2.996 -16.484 -19.188 1 88.69 156 LEU B O 1
ATOM 2615 N N . MET B 1 157 ? 1.891 -15.531 -17.422 1 83.69 157 MET B N 1
ATOM 2616 C CA . MET B 1 157 ? 0.857 -16.562 -17.438 1 83.69 157 MET B CA 1
ATOM 2617 C C . MET B 1 157 ? -0.013 -16.438 -18.688 1 83.69 157 MET B C 1
ATOM 2619 O O . MET B 1 157 ? -0.468 -17.438 -19.234 1 83.69 157 MET B O 1
ATOM 2623 N N . ARG B 1 158 ? -0.302 -15.266 -19.078 1 80.38 158 ARG B N 1
ATOM 2624 C CA . ARG B 1 158 ? -1.035 -15.062 -20.328 1 80.38 158 ARG B CA 1
ATOM 2625 C C . ARG B 1 158 ? -0.261 -15.617 -21.516 1 80.38 158 ARG B C 1
ATOM 2627 O O . ARG B 1 158 ? -0.837 -16.266 -22.391 1 80.38 158 ARG B O 1
ATOM 2634 N N . ILE B 1 159 ? 0.944 -15.453 -21.516 1 70.12 159 ILE B N 1
ATOM 2635 C CA . ILE B 1 159 ? 1.813 -15.938 -22.578 1 70.12 159 ILE B CA 1
ATOM 2636 C C . ILE B 1 159 ? 1.857 -17.469 -22.547 1 70.12 159 ILE B C 1
ATOM 2638 O O . ILE B 1 159 ? 1.865 -18.109 -23.609 1 70.12 159 ILE B O 1
ATOM 2642 N N . GLY B 1 160 ? 1.824 -17.953 -21.359 1 68.12 160 GLY B N 1
ATOM 2643 C CA . GLY B 1 160 ? 1.863 -19.406 -21.219 1 68.12 160 GLY B CA 1
ATOM 2644 C C . GLY B 1 160 ? 0.541 -20.062 -21.531 1 68.12 160 GLY B C 1
ATOM 2645 O O . GLY B 1 160 ? 0.392 -21.281 -21.359 1 68.12 160 GLY B O 1
ATOM 2646 N N . GLY B 1 161 ? -0.418 -19.25 -22.125 1 67.81 161 GLY B N 1
ATOM 2647 C CA . GLY B 1 161 ? -1.672 -19.812 -22.594 1 67.81 161 GLY B CA 1
ATOM 2648 C C . GLY B 1 161 ? -2.715 -19.938 -21.5 1 67.81 161 GLY B C 1
ATOM 2649 O O . GLY B 1 161 ? -3.752 -20.578 -21.688 1 67.81 161 GLY B O 1
ATOM 2650 N N . ALA B 1 162 ? -2.305 -19.531 -20.359 1 61.31 162 ALA B N 1
ATOM 2651 C CA . ALA B 1 162 ? -3.342 -19.516 -19.328 1 61.31 162 ALA B CA 1
ATOM 2652 C C . ALA B 1 162 ? -4.453 -18.531 -19.703 1 61.31 162 ALA B C 1
ATOM 2654 O O . ALA B 1 162 ? -4.188 -17.422 -20.156 1 61.31 162 ALA B O 1
ATOM 2655 N N . GLN B 1 163 ? -5.734 -19.047 -20.219 1 59.16 163 GLN B N 1
ATOM 2656 C CA . GLN B 1 163 ? -6.863 -18.203 -20.594 1 59.16 163 GLN B CA 1
ATOM 2657 C C . GLN B 1 163 ? -7.637 -17.75 -19.359 1 59.16 163 GLN B C 1
ATOM 2659 O O . GLN B 1 163 ? -7.957 -18.547 -18.484 1 59.16 163 GLN B O 1
ATOM 2664 N N . TRP B 1 164 ? -7.379 -16.516 -18.938 1 57.47 164 TRP B N 1
ATOM 2665 C CA . TRP B 1 164 ? -8.164 -15.945 -17.844 1 57.47 164 TRP B CA 1
ATOM 2666 C C . TRP B 1 164 ? -9.57 -15.578 -18.328 1 57.47 164 TRP B C 1
ATOM 2668 O O . TRP B 1 164 ? -9.727 -14.977 -19.391 1 57.47 164 TRP B O 1
ATOM 2678 N N . SER B 1 165 ? -10.594 -16.469 -18.094 1 48.84 165 SER B N 1
ATOM 2679 C CA . SER B 1 165 ? -11.945 -16.078 -18.5 1 48.84 165 SER B CA 1
ATOM 2680 C C . SER B 1 165 ? -12.273 -14.656 -18.062 1 48.84 165 SER B C 1
ATOM 2682 O O . SER B 1 165 ? -11.977 -14.273 -16.922 1 48.84 165 SER B O 1
ATOM 2684 N N . GLN B 1 166 ? -12.219 -13.695 -18.938 1 42.59 166 GLN B N 1
ATOM 2685 C CA . GLN B 1 166 ? -12.672 -12.32 -18.766 1 42.59 166 GLN B CA 1
ATOM 2686 C C . GLN B 1 166 ? -14.078 -12.281 -18.172 1 42.59 166 GLN B C 1
ATOM 2688 O O . GLN B 1 166 ? -15.062 -12.109 -18.906 1 42.59 166 GLN B O 1
ATOM 2693 N N . SER B 1 167 ? -14.664 -13.078 -17.422 1 38.47 167 SER B N 1
ATOM 2694 C CA . SER B 1 167 ? -16.016 -12.797 -16.969 1 38.47 167 SER B CA 1
ATOM 2695 C C . SER B 1 167 ? -16.094 -11.453 -16.25 1 38.47 167 SER B C 1
ATOM 2697 O O . SER B 1 167 ? -15.828 -11.367 -15.047 1 38.47 167 SER B O 1
ATOM 2699 N N . GLY B 1 168 ? -15.539 -10.398 -16.625 1 36.22 168 GLY B N 1
ATOM 2700 C CA . GLY B 1 168 ? -15.891 -9.078 -16.125 1 36.22 168 GLY B CA 1
ATOM 2701 C C . GLY B 1 168 ? -17.328 -8.695 -16.406 1 36.22 168 GLY B C 1
ATOM 2702 O O . GLY B 1 168 ? -17.672 -8.289 -17.516 1 36.22 168 GLY B O 1
ATOM 2703 N N . SER B 1 169 ? -18.391 -9.375 -15.898 1 31.02 169 SER B N 1
ATOM 2704 C CA . SER B 1 169 ? -19.766 -8.906 -16.031 1 31.02 169 SER B CA 1
ATOM 2705 C C . SER B 1 169 ? -19.906 -7.445 -15.609 1 31.02 169 SER B C 1
ATOM 2707 O O . SER B 1 169 ? -19.766 -7.121 -14.43 1 31.02 169 SER B O 1
ATOM 2709 N N . SER B 1 170 ? -19.438 -6.504 -16.344 1 31.48 170 SER B N 1
ATOM 2710 C CA . SER B 1 170 ? -20.078 -5.199 -16.297 1 31.48 170 SER B CA 1
ATOM 2711 C C . SER B 1 170 ? -21.594 -5.328 -16.531 1 31.48 170 SER B C 1
ATOM 2713 O O . SER B 1 170 ? -22.016 -5.859 -17.562 1 31.48 170 SER B O 1
ATOM 2715 N N . SER B 1 171 ? -22.469 -5.531 -15.539 1 29.06 171 SER B N 1
ATOM 2716 C CA . SER B 1 171 ? -23.906 -5.293 -15.68 1 29.06 171 SER B CA 1
ATOM 2717 C C . SER B 1 171 ? -24.172 -3.99 -16.422 1 29.06 171 SER B C 1
ATOM 2719 O O . SER B 1 171 ? -23.859 -2.908 -15.93 1 29.06 171 SER B O 1
ATOM 2721 N N . GLN B 1 172 ? -24.109 -3.973 -17.703 1 22.78 172 GLN B N 1
ATOM 2722 C CA . GLN B 1 172 ? -24.812 -3.033 -18.562 1 22.78 172 GLN B CA 1
ATOM 2723 C C . GLN B 1 172 ? -26.312 -3.041 -18.281 1 22.78 172 GLN B C 1
ATOM 2725 O O . GLN B 1 172 ? -27 -4.031 -18.562 1 22.78 172 GLN B O 1
ATOM 2730 N N . SER B 1 173 ? -26.891 -2.432 -17.266 1 23.81 173 SER B N 1
ATOM 2731 C CA . SER B 1 173 ? -28.281 -2.041 -17.422 1 23.81 173 SER B CA 1
ATOM 2732 C C . SER B 1 173 ? -28.516 -1.363 -18.766 1 23.81 173 SER B C 1
ATOM 2734 O O . SER B 1 173 ? -27.812 -0.429 -19.141 1 23.81 173 SER B O 1
ATOM 2736 N N . GLU B 1 174 ? -29.141 -2.105 -19.703 1 19.61 174 GLU B N 1
ATOM 2737 C CA . GLU B 1 174 ? -30.109 -1.462 -20.578 1 19.61 174 GLU B CA 1
ATOM 2738 C C . GLU B 1 174 ? -31.094 -0.614 -19.781 1 19.61 174 GLU B C 1
ATOM 2740 O O . GLU B 1 174 ? -31.484 -0.989 -18.672 1 19.61 174 GLU B O 1
#

Nearest PDB structures (foldseek):
  2ef7-assembly1_A-2  TM=7.624E-01  e=9.514E-11  Sulfurisphaera tokodaii str. 7
  4gqy-assembly3_C  TM=7.707E-01  e=2.940E-09  Arabidopsis thaliana
  5x9g-assembly1_A  TM=7.483E-01  e=1.311E-09  Thermus thermophilus HB8
  3ddj-assembly1_A  TM=6.619E-01  e=2.791E-10  Saccharolobus solfataricus
  4z87-assembly2_C  TM=6.665E-01  e=3.488E-07  Eremothecium gossypii ATCC 10895

Organism: Thermococcus barophilus (strain DSM 11836 / MP) (NCBI:txid391623)

Solvent-accessible surface area (backbone atoms only — not comparable to full-atom values): 19214 Å² total; per-residue (Å²): 126,53,54,45,53,53,30,50,51,50,53,38,61,35,37,42,62,80,69,34,62,62,58,87,76,53,55,70,45,34,34,75,36,37,39,52,62,52,52,61,47,37,61,81,33,79,48,35,39,25,17,65,36,88,86,68,29,31,63,55,28,36,32,45,60,68,46,45,49,65,77,75,45,58,65,84,81,38,43,80,81,50,74,76,79,58,99,31,85,45,51,63,49,62,54,81,47,30,35,61,77,40,36,42,64,88,64,54,68,42,52,48,79,37,29,37,46,55,52,52,51,50,26,59,75,69,69,40,52,59,33,38,20,31,51,98,82,43,24,59,64,36,45,50,37,46,55,57,49,52,44,52,49,53,53,38,36,47,70,25,62,52,76,73,80,78,78,73,80,72,80,70,78,126,128,53,54,46,53,51,31,51,50,51,53,38,61,34,36,40,63,80,68,36,60,63,58,88,76,53,54,69,43,34,32,75,34,35,40,43,60,52,52,60,45,39,62,81,35,80,49,34,38,24,16,66,38,90,86,69,28,31,62,55,27,35,32,44,59,69,47,44,49,63,76,74,44,59,46,83,80,35,38,80,84,50,74,73,48,55,105,29,73,47,64,51,62,61,50,85,49,31,35,60,78,41,38,42,64,87,62,55,69,42,52,48,78,37,28,36,45,54,51,52,50,49,25,58,74,69,67,41,50,59,33,40,20,31,52,98,82,43,24,58,65,36,45,49,36,45,54,58,49,51,44,51,49,55,54,38,36,48,72,23,61,39,77,73,81,77,78,72,79,70,82,71,80,126

Radius of gyration: 21.71 Å; Cα contacts (8 Å, |Δi|>4): 592; chains: 2; bounding box: 58×63×45 Å

pLDDT: mean 84.0, std 21.12, range [19.5, 98.75]

Foldseek 3Di:
DALLVVLVVCLQFDFQLVQFDAPVPAAEDEQQAQVVSVVVCVVPDQKHWYANDPVQQAGFFMAGPVLCVLLVDDPVVNPPPPPPPDCPCDCVSPRDDGNNVRGDRPAAADERRDGPNVVVVVCVVVVHQKHFYAYPSRHGGGMDGVVSSVVSSVVSSVVSVNDDPPPPPPPPDD/DALLVVLVVCLQFDFQLVQFDAPVPAAEDEQQAQVVSVVVCVVPDQKHWYANDPVQQAGFFMAGPVLCVLLVDDVVVNPPPPPPCDPPVDCVSPRDDGNNVRGDRPAAADERRDGPNVVVVVCVVVVHFKHFYAYPSRHGGGMDGVVSSVVSSVVSSVVSVNDDPPPPPPPPDD